Protein 3VPP (pdb70)

B-factor: mean 24.75, std 15.3, range [5.14, 85.5]

Organism: Homo sapiens (NCBI:txid9606)

Solvent-accessible surface area: 13705 Å² total; per-residue (Å²): 124,61,21,45,149,109,26,66,86,36,98,111,19,0,4,52,31,3,148,106,139,9,52,20,116,59,0,22,76,36,0,90,171,92,61,8,40,0,0,16,0,87,48,156,67,19,20,72,50,3,16,24,17,12,171,156,73,173,40,64,86,34,6,0,0,0,0,26,47,79,79,191,67,37,107,24,51,6,67,87,39,10,28,13,42,84,68,10,91,10,53,217,141,47,0,0,26,0,77,45,84,53,13,46,41,17,85,16,106,48,174,20,40,6,0,3,24,53,191,21,184,132,56,22,51,133,115,34,67,83,36,113,132,18,0,3,70,26,2,155,106,140,8,52,21,110,58,0,19,70,34,0,96,157,98,62,8,41,0,0,15,0,89,47,156,58,18,22,70,50,4,15,23,19,12,179,171,68,170,42,65,83,33,7,0,0,0,0,20,55,45,77,176,61,40,108,33,32,6,68,86,40,10,32,11,43,84,68,12,90,12,52,220,183,73,48,0,0,26,0,75,56,90,53,13,47,37,19,66,16,106,50,174,21,40,7,0,2,24,53,191,24,189

CATH classification: 3.10.100.10

InterPro domains:
  IPR001304 C-type lectin-like [PF00059] (134-234)
  IPR001304 C-type lectin-like [PS50041] (120-233)
  IPR001304 C-type lectin-like [SM00034] (113-233)
  IPR016186 C-type lectin-like/link domain superfamily [G3DSA:3.10.100.10] (110-241)
  IPR016187 C-type lectin fold [SSF56436] (91-236)
  IPR018378 C-type lectin, conserved site [PS00615] (211-232)
  IPR033992 Natural killer cell receptor-like, C-type lectin-like domain [cd03593] (113-234)
  IPR043315 C-type lectin domain family 9 member A [PTHR47727] (1-241)

Sequence (243 aa):
SPCPNNWIQNRESCYYVSEIWSIWHTSQENCLKEGSTLLQIESKEEMDFITGSLRKIKGSYDYWVGLSQDGHSGRWLWQQDGSSPSPGLLPAEQVCGYVVKSNSLLSSNCDTWKYFICEKYALSPCPNNWIQNRESCYYVSEIWSIWHTSQENCLKEGSTLLQIESKEEMDFITGSLRKIKGSYDYWVGLSQDGHSGRWLWQQDGSSPSPGLLPAENQVCGYVVKSNSLLSSNCDTWKYFICEKYAL

Radius of gyration: 20.01 Å; Cα contacts (8 Å, |Δi|>4): 518; chains: 2; bounding box: 49×47×51 Å

Secondary structure (DSSP, 8-state):
--S-TT-EEETTEEEEE-SS-B-HHHHHHHHHHTT-EE----SHHHHHHHHHHHTTSSS--EEEEEEEE-TTT--EEETTSPPPPTTSPPP--EEEEEETTEEEEEESSS-BEEEEEEE--/--S-TT-EEETTEEEEE-SS-B-HHHHHHHHHHTT-EE----SHHHHHHHHHHHTTSSS--EEEEEEEE-TTT--EEETTSPPPPTTSPPP---EEEEEETTEEEEEESSS-BEEEEEEE--

GO terms:
  GO:0001819 positive regulation of cytokine production (P, IDA)
  GO:0009986 cell surface (C, IDA)
  GO:0006898 receptor-mediated endocytosis (P, IDA)

Foldseek 3Di:
DLEDPQWPDDPFKIKHWDPWKDFQVVLQVVLVVVVWGFADQADPVSLVVVLVVCVVPPDQFKAFGQWAADPPPSAIAGPVRHHHDPVQDADDVKGWIGTRSGIHIDDRHDIGITMIMDTGD/DLEDPQWDDDVFKTKHWDPWKDFQVVLQVVLVVVVWGFADQADPVRLVVVLVVCVPPPDQFKAFGQWWADPVVRAIAGPVGHHHDPVQDADDPTKGWIDTRSGIHIDDRHDIGITMIMDTGD

Structure (mmCIF, N/CA/C/O backbone):
data_3VPP
#
_entry.id   3VPP
#
_cell.length_a   42.170
_cell.length_b   53.824
_cell.length_c   57.446
_cell.angle_alpha   90.00
_cell.angle_beta   109.35
_cell.angle_gamma   90.00
#
_symmetry.space_group_name_H-M   'P 1 21 1'
#
loop_
_entity.id
_entity.type
_entity.pdbx_description
1 polymer 'C-type lectin domain family 9 member A'
2 non-polymer 'CALCIUM ION'
3 water water
#
loop_
_atom_site.group_PDB
_atom_site.id
_atom_site.type_symbol
_atom_site.label_atom_id
_atom_site.label_alt_id
_atom_site.label_comp_id
_atom_site.label_asym_id
_atom_site.label_entity_id
_atom_site.label_seq_id
_atom_site.pdbx_PDB_ins_code
_atom_site.Cartn_x
_atom_site.Cartn_y
_atom_site.Cartn_z
_atom_site.occupancy
_atom_site.B_iso_or_equiv
_atom_site.auth_seq_id
_atom_site.auth_comp_id
_atom_site.auth_asym_id
_atom_site.auth_atom_id
_atom_site.pdbx_PDB_model_num
ATOM 1 N N . SER A 1 2 ? -19.211 -0.421 11.445 1.00 63.06 111 SER A N 1
ATOM 2 C CA . SER A 1 2 ? -18.947 -1.858 11.452 1.00 63.20 111 SER A CA 1
ATOM 3 C C . SER A 1 2 ? -18.260 -2.382 10.182 1.00 56.21 111 SER A C 1
ATOM 4 O O . SER A 1 2 ? -17.413 -3.270 10.273 1.00 57.58 111 SER A O 1
ATOM 7 N N . PRO A 1 3 ? -18.631 -1.864 8.994 1.00 51.53 112 PRO A N 1
ATOM 8 C CA . PRO A 1 3 ? -17.770 -2.230 7.864 1.00 45.54 112 PRO A CA 1
ATOM 9 C C . PRO A 1 3 ? -16.427 -1.516 7.969 1.00 37.03 112 PRO A C 1
ATOM 10 O O . PRO A 1 3 ? -15.403 -2.060 7.550 1.00 36.62 112 PRO A O 1
ATOM 14 N N . CYS A 1 4 ? -16.443 -0.308 8.526 1.00 35.61 113 CYS A N 1
ATOM 15 C CA . CYS A 1 4 ? -15.232 0.499 8.669 1.00 37.38 113 CYS A CA 1
ATOM 16 C C . CYS A 1 4 ? -14.944 0.805 10.134 1.00 41.69 113 CYS A C 1
ATOM 17 O O . CYS A 1 4 ? -15.855 0.802 10.964 1.00 42.53 113 CYS A O 1
ATOM 20 N N . PRO A 1 5 ? -13.668 1.069 10.461 1.00 39.10 114 PRO A N 1
ATOM 21 C CA . PRO A 1 5 ? -13.323 1.498 11.820 1.00 38.21 114 PRO A CA 1
ATOM 22 C C . PRO A 1 5 ? -13.977 2.829 12.179 1.00 41.30 114 PRO A C 1
ATOM 23 O O . PRO A 1 5 ? -14.455 3.550 11.298 1.00 37.13 114 PRO A O 1
ATOM 27 N N . ASN A 1 6 ? -13.991 3.147 13.469 1.00 40.95 115 ASN A N 1
ATOM 28 C CA . ASN A 1 6 ? -14.382 4.468 13.939 1.00 39.09 115 ASN A CA 1
ATOM 29 C C . ASN A 1 6 ? -13.437 5.513 13.352 1.00 36.36 115 ASN A C 1
ATOM 30 O O . ASN A 1 6 ? -12.235 5.249 13.241 1.00 36.27 115 ASN A O 1
ATOM 35 N N . ASN A 1 7 ? -13.977 6.674 12.966 1.00 35.51 116 ASN A N 1
ATOM 36 C CA . ASN A 1 7 ? -13.192 7.795 12.418 1.00 32.28 116 ASN A CA 1
ATOM 37 C C . ASN A 1 7 ? -12.822 7.602 10.936 1.00 29.70 116 ASN A C 1
ATOM 38 O O . ASN A 1 7 ? -12.163 8.453 10.329 1.00 30.48 116 ASN A O 1
ATOM 43 N N . TRP A 1 8 ? -13.262 6.491 10.347 1.00 26.72 117 TRP A N 1
ATOM 44 C CA . TRP A 1 8 ? -12.968 6.218 8.939 1.00 23.08 117 TRP A CA 1
ATOM 45 C C . TRP A 1 8 ? -14.225 6.430 8.104 1.00 23.69 117 TRP A C 1
ATOM 46 O O . TRP A 1 8 ? -15.338 6.372 8.625 1.00 27.94 117 TRP A O 1
ATOM 57 N N . ILE A 1 9 ? -14.049 6.679 6.813 1.00 18.31 118 ILE A N 1
ATOM 58 C CA . ILE A 1 9 ? -15.191 6.873 5.921 1.00 22.28 118 ILE A CA 1
ATOM 59 C C . ILE A 1 9 ? -15.272 5.739 4.892 1.00 23.96 118 ILE A C 1
ATOM 60 O O . ILE A 1 9 ? -14.244 5.304 4.351 1.00 19.89 118 ILE A O 1
ATOM 65 N N . GLN A 1 10 ? -16.484 5.258 4.621 1.00 23.57 119 GLN A N 1
ATOM 66 C CA . GLN A 1 10 ? -16.653 4.176 3.652 1.00 19.63 119 GLN A CA 1
ATOM 67 C C . GLN A 1 10 ? -17.060 4.653 2.258 1.00 27.75 119 GLN A C 1
ATOM 68 O O . GLN A 1 10 ? -17.839 5.603 2.098 1.00 23.60 119 GLN A O 1
ATOM 74 N N . ASN A 1 11 ? -16.520 3.981 1.250 1.00 27.38 120 ASN A N 1
ATOM 75 C CA . ASN A 1 11 ? -17.080 4.039 -0.087 1.00 27.43 120 ASN A CA 1
ATOM 76 C C . ASN A 1 11 ? -16.999 2.648 -0.697 1.00 26.22 120 ASN A C 1
ATOM 77 O O . ASN A 1 11 ? -15.907 2.169 -1.019 1.00 26.38 120 ASN A O 1
ATOM 82 N N . ARG A 1 12 ? -18.158 2.001 -0.826 1.00 30.14 121 ARG A N 1
ATOM 83 C CA . ARG A 1 12 ? -18.251 0.639 -1.353 1.00 31.98 121 ARG A CA 1
ATOM 84 C C . ARG A 1 12 ? -17.362 -0.346 -0.582 1.00 33.66 121 ARG A C 1
ATOM 85 O O . ARG A 1 12 ? -17.555 -0.545 0.624 1.00 39.65 121 ARG A O 1
ATOM 93 N N . GLU A 1 13 ? -16.384 -0.942 -1.262 1.00 28.03 122 GLU A N 1
ATOM 94 C CA . GLU A 1 13 ? -15.561 -1.982 -0.637 1.00 30.96 122 GLU A CA 1
ATOM 95 C C . GLU A 1 13 ? -14.422 -1.413 0.209 1.00 27.53 122 GLU A C 1
ATOM 96 O O . GLU A 1 13 ? -13.715 -2.170 0.882 1.00 30.92 122 GLU A O 1
ATOM 102 N N . SER A 1 14 ? -14.247 -0.092 0.183 1.00 22.54 123 SER A N 1
ATOM 103 C CA . SER A 1 14 ? -13.094 0.530 0.822 1.00 19.45 123 SER A CA 1
ATOM 104 C C . SER A 1 14 ? -13.458 1.390 2.035 1.00 21.77 123 SER A C 1
ATOM 105 O O . SER A 1 14 ? -14.563 1.946 2.103 1.00 23.28 123 SER A O 1
ATOM 108 N N . CYS A 1 15 ? -12.518 1.487 2.982 1.00 20.40 124 CYS A N 1
ATOM 109 C CA . CYS A 1 15 ? -12.603 2.429 4.103 1.00 18.03 124 CYS A CA 1
ATOM 110 C C . CYS A 1 15 ? -11.398 3.353 4.041 1.00 19.08 124 CYS A C 1
ATOM 111 O O . CYS A 1 15 ? -10.280 2.892 3.767 1.00 20.05 124 CYS A O 1
ATOM 114 N N . TYR A 1 16 ? -11.605 4.635 4.332 1.00 15.74 125 TYR A N 1
ATOM 115 C CA . TYR A 1 16 ? -10.523 5.614 4.238 1.00 15.33 125 TYR A CA 1
ATOM 116 C C . TYR A 1 16 ? -10.314 6.399 5.526 1.00 13.98 125 TYR A C 1
ATOM 117 O O . TYR A 1 16 ? -11.268 6.692 6.259 1.00 15.57 125 TYR A O 1
ATOM 126 N N . TYR A 1 17 ? -9.067 6.762 5.792 1.00 12.21 126 TYR A N 1
ATOM 127 C CA . TYR A 1 17 ? -8.775 7.623 6.927 1.00 11.71 126 TYR A CA 1
ATOM 128 C C . TYR A 1 17 ? -7.989 8.811 6.439 1.00 14.59 126 TYR A C 1
ATOM 129 O O . TYR A 1 17 ? -6.947 8.649 5.786 1.00 13.80 126 TYR A O 1
ATOM 138 N N . VAL A 1 18 ? -8.477 10.007 6.756 1.00 17.65 127 VAL A N 1
ATOM 139 C CA . VAL A 1 18 ? -7.784 11.224 6.359 1.00 13.20 127 VAL A CA 1
ATOM 140 C C . VAL A 1 18 ? -7.049 11.807 7.558 1.00 11.98 127 VAL A C 1
ATOM 141 O O . VAL A 1 18 ? -7.675 12.179 8.558 1.00 15.37 127 VAL A O 1
ATOM 145 N N . SER A 1 19 ? -5.719 11.888 7.480 1.00 9.15 128 SER A N 1
ATOM 146 C CA . SER A 1 19 ? -4.933 12.296 8.641 1.00 9.04 128 SER A CA 1
ATOM 147 C C . SER A 1 19 ? -5.069 13.772 8.930 1.00 18.32 128 SER A C 1
ATOM 148 O O . SER A 1 19 ? -5.446 14.573 8.057 1.00 15.17 128 SER A O 1
ATOM 151 N N . GLU A 1 20 ? -4.761 14.113 10.175 1.00 14.98 129 GLU A N 1
ATOM 152 C CA . GLU A 1 20 ? -4.692 15.486 10.627 1.00 14.16 129 GLU A CA 1
ATOM 153 C C . GLU A 1 20 ? -3.287 15.768 11.127 1.00 11.94 129 GLU A C 1
ATOM 154 O O . GLU A 1 20 ? -3.049 16.808 11.746 1.00 16.09 129 GLU A O 1
ATOM 160 N N . ILE A 1 21 ? -2.360 14.851 10.863 1.00 12.99 130 ILE A N 1
ATOM 161 C CA . ILE A 1 21 ? -0.946 15.072 11.164 1.00 12.67 130 ILE A CA 1
ATOM 162 C C . ILE A 1 21 ? -0.134 14.958 9.884 1.00 12.19 130 ILE A C 1
ATOM 163 O O . ILE A 1 21 ? -0.583 14.352 8.890 1.00 16.21 130 ILE A O 1
ATOM 168 N N . TRP A 1 22 ? 1.071 15.520 9.910 1.00 11.90 131 TRP A N 1
ATOM 169 C CA . TRP A 1 22 ? 1.988 15.412 8.784 1.00 9.92 131 TRP A CA 1
ATOM 170 C C . TRP A 1 22 ? 2.988 14.326 9.066 1.00 13.98 131 TRP A C 1
ATOM 171 O O . TRP A 1 22 ? 3.335 14.063 10.228 1.00 15.56 131 TRP A O 1
ATOM 182 N N . SER A 1 23 ? 3.484 13.724 7.993 1.00 11.32 132 SER A N 1
ATOM 183 C CA . SER A 1 23 ? 4.640 12.841 8.062 1.00 10.15 132 SER A CA 1
ATOM 184 C C . SER A 1 23 ? 5.253 12.756 6.670 1.00 14.04 132 SER A C 1
ATOM 185 O O . SER A 1 23 ? 4.652 13.217 5.687 1.00 10.80 132 SER A O 1
ATOM 188 N N . ILE A 1 24 ? 6.463 12.220 6.579 1.00 9.98 133 ILE A N 1
ATOM 189 C CA . ILE A 1 24 ? 7.041 11.956 5.268 1.00 7.91 133 ILE A CA 1
ATOM 190 C C . ILE A 1 24 ? 6.334 10.747 4.666 1.00 9.64 133 ILE A C 1
ATOM 191 O O . ILE A 1 24 ? 5.525 10.084 5.351 1.00 13.25 133 ILE A O 1
ATOM 196 N N . TRP A 1 25 ? 6.634 10.439 3.410 1.00 10.53 134 TRP A N 1
ATOM 197 C CA . TRP A 1 25 ? 5.840 9.445 2.681 1.00 10.21 134 TRP A CA 1
ATOM 198 C C . TRP A 1 25 ? 5.997 8.069 3.318 1.00 12.02 134 TRP A C 1
ATOM 199 O O . TRP A 1 25 ? 5.001 7.396 3.611 1.00 14.53 134 TRP A O 1
ATOM 210 N N . HIS A 1 26 ? 7.241 7.657 3.536 1.00 14.01 135 HIS A N 1
ATOM 211 C CA . HIS A 1 26 ? 7.517 6.346 4.108 1.00 17.86 135 HIS A CA 1
ATOM 212 C C . HIS A 1 26 ? 6.900 6.181 5.495 1.00 12.88 135 HIS A C 1
ATOM 213 O O . HIS A 1 26 ? 6.366 5.123 5.812 1.00 16.94 135 HIS A O 1
ATOM 220 N N . THR A 1 27 ? 6.962 7.225 6.319 1.00 11.43 136 THR A N 1
ATOM 221 C CA . THR A 1 27 ? 6.457 7.128 7.686 1.00 14.17 136 THR A CA 1
ATOM 222 C C . THR A 1 27 ? 4.927 7.129 7.650 1.00 14.10 136 THR A C 1
ATOM 223 O O . THR A 1 27 ? 4.273 6.480 8.476 1.00 11.89 136 THR A O 1
ATOM 227 N N . SER A 1 28 ? 4.360 7.853 6.681 1.00 11.94 137 SER A N 1
ATOM 228 C CA . SER A 1 28 ? 2.918 7.838 6.470 1.00 11.90 137 SER A CA 1
ATOM 229 C C . SER A 1 28 ? 2.459 6.420 6.139 1.00 14.85 137 SER A C 1
ATOM 230 O O . SER A 1 28 ? 1.448 5.943 6.669 1.00 11.76 137 SER A O 1
ATOM 233 N N . GLN A 1 29 ? 3.207 5.741 5.275 1.00 15.06 138 GLN A N 1
ATOM 234 C CA . GLN A 1 29 ? 2.883 4.359 4.963 1.00 15.74 138 GLN A CA 1
ATOM 235 C C . GLN A 1 29 ? 2.958 3.491 6.230 1.00 15.47 138 GLN A C 1
ATOM 236 O O . GLN A 1 29 ? 2.078 2.659 6.462 1.00 18.22 138 GLN A O 1
ATOM 242 N N . GLU A 1 30 ? 3.975 3.707 7.069 1.00 14.19 139 GLU A N 1
ATOM 243 C CA . GLU A 1 30 ? 4.080 2.931 8.310 1.00 15.33 139 GLU A CA 1
ATOM 244 C C . GLU A 1 30 ? 2.923 3.220 9.262 1.00 18.58 139 GLU A C 1
ATOM 245 O O . GLU A 1 30 ? 2.461 2.321 9.978 1.00 21.76 139 GLU A O 1
ATOM 251 N N . ASN A 1 31 ? 2.462 4.471 9.270 1.00 16.94 140 ASN A N 1
ATOM 252 C CA . ASN A 1 31 ? 1.276 4.833 10.031 1.00 14.77 140 ASN A CA 1
ATOM 253 C C . ASN A 1 31 ? 0.048 4.053 9.543 1.00 16.80 140 ASN A C 1
ATOM 254 O O . ASN A 1 31 ? -0.711 3.523 10.350 1.00 19.41 140 ASN A O 1
ATOM 259 N N . CYS A 1 32 ? -0.142 3.967 8.228 1.00 15.40 141 CYS A N 1
ATOM 260 C CA . CYS A 1 32 ? -1.247 3.174 7.692 1.00 16.02 141 CYS A CA 1
ATOM 261 C C . CYS A 1 32 ? -1.092 1.698 8.079 1.00 14.99 141 CYS A C 1
ATOM 262 O O . CYS A 1 32 ? -2.060 1.037 8.469 1.00 18.50 141 CYS A O 1
ATOM 265 N N . LEU A 1 33 ? 0.132 1.187 7.979 1.00 13.77 142 LEU A N 1
ATOM 266 C CA . LEU A 1 33 ? 0.391 -0.216 8.280 1.00 19.76 142 LEU A CA 1
ATOM 267 C C . LEU A 1 33 ? 0.043 -0.570 9.721 1.00 22.41 142 LEU A C 1
ATOM 268 O O . LEU A 1 33 ? -0.378 -1.700 10.002 1.00 25.56 142 LEU A O 1
ATOM 273 N N . LYS A 1 34 ? 0.218 0.384 10.635 1.00 18.80 143 LYS A N 1
ATOM 274 C CA . LYS A 1 34 ? -0.070 0.128 12.045 1.00 21.76 143 LYS A CA 1
ATOM 275 C C . LYS A 1 34 ? -1.562 -0.091 12.243 1.00 28.51 143 LYS A C 1
ATOM 276 O O . LYS A 1 34 ? -1.998 -0.714 13.213 1.00 28.33 143 LYS A O 1
ATOM 282 N N . GLU A 1 35 ? -2.341 0.433 11.307 1.00 25.16 144 GLU A N 1
ATOM 283 C CA . GLU A 1 35 ? -3.787 0.374 11.387 1.00 24.51 144 GLU A CA 1
ATOM 284 C C . GLU A 1 35 ? -4.316 -0.693 10.435 1.00 23.41 144 GLU A C 1
ATOM 285 O O . GLU A 1 35 ? -5.502 -0.696 10.096 1.00 28.84 144 GLU A O 1
ATOM 291 N N . GLY A 1 36 ? -3.441 -1.599 10.006 1.00 20.64 145 GLY A N 1
ATOM 292 C CA . GLY A 1 36 ? -3.839 -2.636 9.064 1.00 21.47 145 GLY A CA 1
ATOM 293 C C . GLY A 1 36 ? -4.312 -2.093 7.725 1.00 16.74 145 GLY A C 1
ATOM 294 O O . GLY A 1 36 ? -5.189 -2.672 7.076 1.00 23.09 145 GLY A O 1
ATOM 295 N N . SER A 1 37 ? -3.732 -0.972 7.310 1.00 17.06 146 SER A N 1
ATOM 296 C CA . SER A 1 37 ? -4.123 -0.338 6.070 1.00 16.94 146 SER A CA 1
ATOM 297 C C . SER A 1 37 ? -2.876 0.037 5.279 1.00 15.55 146 SER A C 1
ATOM 298 O O . SER A 1 37 ? -1.754 -0.300 5.675 1.00 16.77 146 SER A O 1
ATOM 301 N N . THR A 1 38 ? -3.076 0.727 4.164 1.00 14.04 147 THR A N 1
ATOM 302 C CA . THR A 1 38 ? -1.962 1.144 3.326 1.00 13.20 147 THR A CA 1
ATOM 303 C C . THR A 1 38 ? -2.291 2.523 2.777 1.00 14.24 147 THR A C 1
ATOM 304 O O . THR A 1 38 ? -3.441 2.972 2.867 1.00 11.93 147 THR A O 1
ATOM 308 N N . LEU A 1 39 ? -1.303 3.226 2.234 1.00 11.04 148 LEU A N 1
ATOM 309 C CA . LEU A 1 39 ? -1.622 4.539 1.681 1.00 11.26 148 LEU A CA 1
ATOM 310 C C . LEU A 1 39 ? -2.677 4.394 0.570 1.00 11.08 148 LEU A C 1
ATOM 311 O O . LEU A 1 39 ? -2.697 3.388 -0.159 1.00 10.72 148 LEU A O 1
ATOM 316 N N . LEU A 1 40 ? -3.576 5.372 0.480 1.00 9.09 149 LEU A N 1
ATOM 317 C CA . LEU A 1 40 ? -4.622 5.403 -0.551 1.00 10.08 149 LEU A CA 1
ATOM 318 C C . LEU A 1 40 ? -4.091 5.047 -1.935 1.00 9.69 149 LEU A C 1
A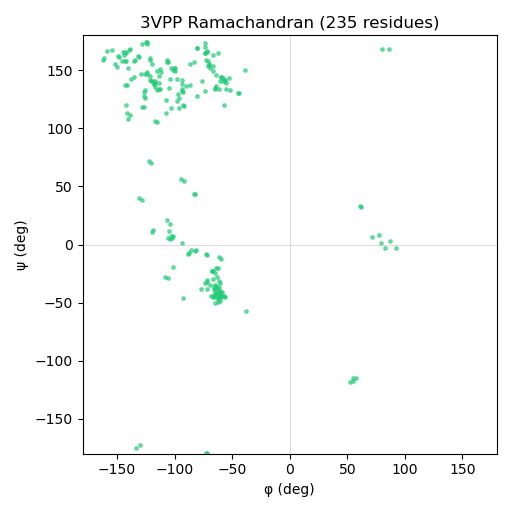TOM 319 O O . LEU A 1 40 ? -3.070 5.600 -2.379 1.00 11.62 149 LEU A O 1
ATOM 324 N N . GLN A 1 41 ? -4.769 4.124 -2.616 1.00 8.99 150 GLN A N 1
ATOM 325 C CA . GLN A 1 41 ? -4.481 3.877 -4.017 1.00 12.58 150 GLN A CA 1
ATOM 326 C C . GLN A 1 41 ? -5.740 4.223 -4.773 1.00 16.94 150 GLN A C 1
ATOM 327 O O . GLN A 1 41 ? -6.828 3.979 -4.303 1.00 12.59 150 GLN A O 1
ATOM 333 N N . ILE A 1 42 ? -5.622 4.869 -5.913 1.00 10.82 151 ILE A N 1
ATOM 334 C CA . ILE A 1 42 ? -6.820 5.302 -6.605 1.00 9.58 151 ILE A CA 1
ATOM 335 C C . ILE A 1 42 ? -6.829 4.563 -7.932 1.00 13.47 151 ILE A C 1
ATOM 336 O O . ILE A 1 42 ? -6.038 4.870 -8.830 1.00 15.27 151 ILE A O 1
ATOM 341 N N . GLU A 1 43 ? -7.698 3.567 -8.049 1.00 14.22 152 GLU A N 1
ATOM 342 C CA . GLU A 1 43 ? -7.665 2.691 -9.221 1.00 16.10 152 GLU A CA 1
ATOM 343 C C . GLU A 1 43 ? -8.756 2.988 -10.240 1.00 19.17 152 GLU A C 1
ATOM 344 O O . GLU A 1 43 ? -8.919 2.233 -11.200 1.00 22.02 152 GLU A O 1
ATOM 350 N N . SER A 1 44 ? -9.508 4.070 -10.042 1.00 14.80 153 SER A N 1
ATOM 351 C CA . SER A 1 44 ? -10.616 4.366 -10.944 1.00 13.45 153 SER A CA 1
ATOM 352 C C . SER A 1 44 ? -11.048 5.810 -10.834 1.00 16.23 153 SER A C 1
ATOM 353 O O . SER A 1 44 ? -10.750 6.481 -9.838 1.00 13.19 153 SER A O 1
ATOM 356 N N . LYS A 1 45 ? -11.752 6.283 -11.860 1.00 12.74 154 LYS A N 1
ATOM 357 C CA . LYS A 1 45 ? -12.275 7.640 -11.840 1.00 13.57 154 LYS A CA 1
ATOM 358 C C . LYS A 1 45 ? -13.324 7.764 -10.746 1.00 16.76 154 LYS A C 1
ATOM 359 O O . LYS A 1 45 ? -13.416 8.806 -10.074 1.00 15.24 154 LYS A O 1
ATOM 365 N N . GLU A 1 46 ? -14.101 6.699 -10.556 1.00 13.23 155 GLU A N 1
ATOM 366 C CA . GLU A 1 46 ? -15.118 6.682 -9.507 1.00 14.17 155 GLU A CA 1
ATOM 367 C C . GLU A 1 46 ? -14.492 6.968 -8.141 1.00 16.26 155 GLU A C 1
ATOM 368 O O . GLU A 1 46 ? -14.992 7.791 -7.362 1.00 16.43 155 GLU A O 1
ATOM 374 N N . GLU A 1 47 ? -13.371 6.316 -7.862 1.00 12.36 156 GLU A N 1
ATOM 375 C CA . GLU A 1 47 ? -12.732 6.492 -6.565 1.00 11.62 156 GLU A CA 1
ATOM 376 C C . GLU A 1 47 ? -12.087 7.874 -6.448 1.00 16.17 156 GLU A C 1
ATOM 377 O O . GLU A 1 47 ? -12.132 8.505 -5.379 1.00 12.58 156 GLU A O 1
ATOM 383 N N . MET A 1 48 ? -11.491 8.343 -7.542 1.00 13.73 157 MET A N 1
ATOM 384 C CA . MET A 1 48 ? -10.896 9.673 -7.547 1.00 13.54 157 MET A CA 1
ATOM 385 C C . MET A 1 48 ? -11.964 10.711 -7.238 1.00 15.72 157 MET A C 1
ATOM 386 O O . MET A 1 48 ? -11.749 11.606 -6.411 1.00 14.56 157 MET A O 1
ATOM 391 N N . ASP A 1 49 ? -13.119 10.570 -7.880 1.00 13.00 158 ASP A N 1
ATOM 392 C CA . ASP A 1 49 ? -14.236 11.475 -7.652 1.00 14.45 158 ASP A CA 1
ATOM 393 C C . ASP A 1 49 ? -14.699 11.412 -6.198 1.00 15.98 158 ASP A C 1
ATOM 394 O O . ASP A 1 49 ? -15.080 12.435 -5.619 1.00 18.06 158 ASP A O 1
ATOM 399 N N . PHE A 1 50 ? -14.662 10.227 -5.595 1.00 13.17 159 PHE A N 1
ATOM 400 C CA . PHE A 1 50 ? -15.045 10.131 -4.187 1.00 16.63 159 PHE A CA 1
ATOM 401 C C . PHE A 1 50 ? -14.045 10.826 -3.282 1.00 18.71 159 PHE A C 1
ATOM 402 O O . PHE A 1 50 ? -14.418 11.537 -2.343 1.00 20.23 159 PHE A O 1
ATOM 410 N N . ILE A 1 51 ? -12.767 10.597 -3.551 1.00 16.63 160 ILE A N 1
ATOM 411 C CA . ILE A 1 51 ? -11.716 11.184 -2.736 1.00 20.80 160 ILE A CA 1
ATOM 412 C C . ILE A 1 51 ? -11.728 12.710 -2.856 1.00 22.93 160 ILE A C 1
ATOM 413 O O . ILE A 1 51 ? -11.657 13.422 -1.846 1.00 23.36 160 ILE A O 1
ATOM 418 N N . THR A 1 52 ? -11.845 13.223 -4.078 1.00 17.69 161 THR A N 1
ATOM 419 C CA . THR A 1 52 ? -11.852 14.678 -4.243 1.00 24.73 161 THR A CA 1
ATOM 420 C C . THR A 1 52 ? -13.083 15.288 -3.571 1.00 27.33 161 THR A C 1
ATOM 421 O O . THR A 1 52 ? -13.001 16.342 -2.927 1.00 33.51 161 THR A O 1
ATOM 425 N N . GLY A 1 53 ? -14.214 14.602 -3.695 1.00 26.10 162 GLY A N 1
ATOM 426 C CA . GLY A 1 53 ? -15.437 15.022 -3.035 1.00 28.68 162 GLY A CA 1
ATOM 427 C C . GLY A 1 53 ? -15.299 15.028 -1.520 1.00 30.69 162 GLY A C 1
ATOM 428 O O . GLY A 1 53 ? -15.704 15.988 -0.868 1.00 36.09 162 GLY A O 1
ATOM 429 N N . SER A 1 54 ? -14.723 13.964 -0.960 1.00 17.97 163 SER A N 1
ATOM 430 C CA . SER A 1 54 ? -14.539 13.857 0.489 1.00 23.30 163 SER A CA 1
ATOM 431 C C . SER A 1 54 ? -13.668 14.972 1.065 1.00 30.85 163 SER A C 1
ATOM 432 O O . SER A 1 54 ? -14.038 15.600 2.053 1.00 35.97 163 SER A O 1
ATOM 435 N N . LEU A 1 55 ? -12.517 15.220 0.449 1.00 37.98 164 LEU A N 1
ATOM 436 C CA . LEU A 1 55 ? -11.602 16.247 0.943 1.00 34.83 164 LEU A CA 1
ATOM 437 C C . LEU A 1 55 ? -12.224 17.633 0.894 1.00 37.58 164 LEU A C 1
ATOM 438 O O . LEU A 1 55 ? -11.860 18.508 1.683 1.00 46.51 164 LEU A O 1
ATOM 443 N N . ARG A 1 56 ? -13.151 17.844 -0.037 1.00 31.22 165 ARG A N 1
ATOM 444 C CA . ARG A 1 56 ? -13.812 19.143 -0.142 1.00 36.59 165 ARG A CA 1
ATOM 445 C C . ARG A 1 56 ? -14.637 19.465 1.095 1.00 37.40 165 ARG A C 1
ATOM 446 O O . ARG A 1 56 ? -14.959 20.627 1.352 1.00 37.44 165 ARG A O 1
ATOM 454 N N . LYS A 1 57 ? -14.977 18.429 1.854 1.00 32.74 166 LYS A N 1
ATOM 455 C CA . LYS A 1 57 ? -15.805 18.575 3.049 1.00 40.81 166 LYS A CA 1
ATOM 456 C C . LYS A 1 57 ? -14.907 18.928 4.230 1.00 43.84 166 LYS A C 1
ATOM 457 O O . LYS A 1 57 ? -15.380 19.198 5.337 1.00 49.40 166 LYS A O 1
ATOM 463 N N . ILE A 1 58 ? -13.603 18.932 3.972 1.00 34.93 167 ILE A N 1
ATOM 464 C CA . ILE A 1 58 ? -12.595 19.135 5.003 1.00 40.36 167 ILE A CA 1
ATOM 465 C C . ILE A 1 58 ? -11.908 20.479 4.734 1.00 39.71 167 ILE A C 1
ATOM 466 O O . ILE A 1 58 ? -11.575 20.781 3.586 1.00 36.66 167 ILE A O 1
ATOM 471 N N . LYS A 1 59 ? -11.728 21.300 5.771 1.00 29.74 168 LYS A N 1
ATOM 472 C CA . LYS A 1 59 ? -11.163 22.640 5.577 1.00 31.50 168 LYS A CA 1
ATOM 473 C C . LYS A 1 59 ? -9.809 22.611 4.888 1.00 26.77 168 LYS A C 1
ATOM 474 O O . LYS A 1 59 ? -8.991 21.723 5.136 1.00 23.51 168 LYS A O 1
ATOM 480 N N . GLY A 1 60 ? -9.590 23.578 4.006 1.00 27.32 169 GLY A N 1
ATOM 481 C CA . GLY A 1 60 ? -8.310 23.722 3.355 1.00 23.28 169 GLY A CA 1
ATOM 482 C C . GLY A 1 60 ? -8.230 22.862 2.121 1.00 35.23 169 GLY A C 1
ATOM 483 O O . GLY A 1 60 ? -9.073 21.994 1.869 1.00 34.81 169 GLY A O 1
ATOM 484 N N . SER A 1 61 ? -7.203 23.118 1.334 1.00 35.16 170 SER A N 1
ATOM 485 C CA . SER A 1 61 ? -6.927 22.281 0.200 1.00 15.45 170 SER A CA 1
ATOM 486 C C . SER A 1 61 ? -5.542 21.767 0.468 1.00 14.57 170 SER A C 1
ATOM 487 O O . SER A 1 61 ? -4.569 22.170 -0.191 1.00 15.94 170 SER A O 1
ATOM 490 N N . TYR A 1 62 ? -5.444 20.888 1.468 1.00 11.22 171 TYR A N 1
ATOM 491 C CA . TYR A 1 62 ? -4.147 20.429 1.931 1.00 12.42 171 TYR A CA 1
ATOM 492 C C . TYR A 1 62 ? -3.586 19.337 1.027 1.00 12.87 171 TYR A C 1
ATOM 493 O O . TYR A 1 62 ? -4.304 18.792 0.170 1.00 12.46 171 TYR A O 1
ATOM 502 N N . ASP A 1 63 ? -2.306 19.016 1.239 1.00 10.43 172 ASP A N 1
ATOM 503 C CA . ASP A 1 63 ? -1.628 17.969 0.487 1.00 9.61 172 ASP A CA 1
ATOM 504 C C . ASP A 1 63 ? -1.728 16.649 1.230 1.00 12.06 172 ASP A C 1
ATOM 505 O O . ASP A 1 63 ? -1.442 16.584 2.413 1.00 9.08 172 ASP A O 1
ATOM 510 N N . TYR A 1 64 ? -2.119 15.592 0.531 1.00 8.46 173 TYR A N 1
ATOM 511 C CA . TYR A 1 64 ? -2.257 14.280 1.157 1.00 5.37 173 TYR A CA 1
ATOM 512 C C . TYR A 1 64 ? -1.469 13.254 0.395 1.00 9.32 173 TYR A C 1
ATOM 513 O O . TYR A 1 64 ? -1.760 12.998 -0.777 1.00 7.35 173 TYR A O 1
ATOM 522 N N . TRP A 1 65 ? -0.483 12.640 1.043 1.00 10.08 174 TRP A N 1
ATOM 523 C CA . TRP A 1 65 ? 0.239 11.537 0.402 1.00 8.38 174 TRP A CA 1
ATOM 524 C C . TRP A 1 65 ? -0.709 10.429 -0.038 1.00 12.12 174 TRP A C 1
ATOM 525 O O . TRP A 1 65 ? -1.669 10.090 0.668 1.00 11.96 174 TRP A O 1
ATOM 536 N N . VAL A 1 66 ? -0.439 9.863 -1.210 1.00 8.60 175 VAL A N 1
ATOM 537 C CA . VAL A 1 66 ? -1.106 8.627 -1.631 1.00 5.27 175 VAL A CA 1
ATOM 538 C C . VAL A 1 66 ? -0.061 7.587 -1.957 1.00 7.00 175 VAL A C 1
ATOM 539 O O . VAL A 1 66 ? 1.134 7.885 -1.954 1.00 9.35 175 VAL A O 1
ATOM 543 N N . GLY A 1 67 ? -0.494 6.361 -2.249 1.00 9.25 176 GLY A N 1
ATOM 544 C CA . GLY A 1 67 ? 0.452 5.259 -2.357 1.00 13.31 176 GLY A CA 1
ATOM 545 C C . GLY A 1 67 ? 1.144 5.135 -3.709 1.00 13.85 176 GLY A C 1
ATOM 546 O O . GLY A 1 67 ? 1.280 4.020 -4.226 1.00 12.90 176 GLY A O 1
ATOM 547 N N . LEU A 1 68 ? 1.586 6.258 -4.275 1.00 13.97 177 LEU A N 1
ATOM 548 C CA . LEU A 1 68 ? 2.217 6.284 -5.595 1.00 10.52 177 LEU A CA 1
ATOM 549 C C . LEU A 1 68 ? 3.660 6.684 -5.432 1.00 8.11 177 LEU A C 1
ATOM 550 O O . LEU A 1 68 ? 3.960 7.663 -4.734 1.00 11.73 177 LEU A O 1
ATOM 555 N N . SER A 1 69 ? 4.565 5.962 -6.083 1.00 10.69 178 SER A N 1
ATOM 556 C CA . SER A 1 69 ? 5.975 6.356 -6.064 1.00 12.12 178 SER A CA 1
ATOM 557 C C . SER A 1 69 ? 6.595 6.144 -7.429 1.00 16.88 178 SER A C 1
ATOM 558 O O . SER A 1 69 ? 6.166 5.268 -8.206 1.00 14.70 178 SER A O 1
ATOM 561 N N . GLN A 1 70 ? 7.607 6.954 -7.720 1.00 17.20 179 GLN A N 1
ATOM 562 C CA . GLN A 1 70 ? 8.215 6.981 -9.041 1.00 23.90 179 GLN A CA 1
ATOM 563 C C . GLN A 1 70 ? 9.578 6.329 -8.946 1.00 29.83 179 GLN A C 1
ATOM 564 O O . GLN A 1 70 ? 10.403 6.740 -8.125 1.00 27.01 179 GLN A O 1
ATOM 570 N N . ASP A 1 71 ? 9.811 5.314 -9.773 1.00 53.70 180 ASP A N 1
ATOM 571 C CA . ASP A 1 71 ? 11.110 4.648 -9.815 1.00 64.26 180 ASP A CA 1
ATOM 572 C C . ASP A 1 71 ? 12.206 5.600 -10.279 1.00 57.52 180 ASP A C 1
ATOM 573 O O . ASP A 1 71 ? 12.027 6.355 -11.236 1.00 59.89 180 ASP A O 1
ATOM 578 N N . GLY A 1 72 ? 13.346 5.554 -9.603 1.00 46.51 181 GLY A N 1
ATOM 579 C CA . GLY A 1 72 ? 14.450 6.431 -9.940 1.00 48.85 181 GLY A CA 1
ATOM 580 C C . GLY A 1 72 ? 15.151 6.090 -11.244 1.00 50.35 181 GLY A C 1
ATOM 581 O O . GLY A 1 72 ? 15.991 6.858 -11.711 1.00 51.78 181 GLY A O 1
ATOM 582 N N . HIS A 1 73 ? 14.816 4.949 -11.840 1.00 52.37 182 HIS A N 1
ATOM 583 C CA . HIS A 1 73 ? 15.474 4.530 -13.079 1.00 56.91 182 HIS A CA 1
ATOM 584 C C . HIS A 1 73 ? 14.580 4.639 -14.325 1.00 59.76 182 HIS A C 1
ATOM 585 O O . HIS A 1 73 ? 15.075 4.840 -15.437 1.00 62.88 182 HIS A O 1
ATOM 592 N N . SER A 1 74 ? 13.270 4.524 -14.135 1.00 54.71 183 SER A N 1
ATOM 593 C CA . SER A 1 74 ? 12.334 4.554 -15.254 1.00 56.04 183 SER A CA 1
ATOM 594 C C . SER A 1 74 ? 11.568 5.869 -15.336 1.00 57.02 183 SER A C 1
ATOM 595 O O . SER A 1 74 ? 11.153 6.293 -16.420 1.00 54.46 183 SER A O 1
ATOM 598 N N . GLY A 1 75 ? 11.373 6.502 -14.183 1.00 57.95 184 GLY A N 1
ATOM 599 C CA . GLY A 1 75 ? 10.494 7.652 -14.083 1.00 53.22 184 GLY A CA 1
ATOM 600 C C . GLY A 1 75 ? 9.049 7.187 -14.072 1.00 48.10 184 GLY A C 1
ATOM 601 O O . GLY A 1 75 ? 8.118 8.000 -14.138 1.00 42.92 184 GLY A O 1
ATOM 602 N N . ARG A 1 76 ? 8.861 5.871 -13.982 1.00 45.31 185 ARG A N 1
ATOM 603 C CA . ARG A 1 76 ? 7.524 5.289 -14.038 1.00 37.10 185 ARG A CA 1
ATOM 604 C C . ARG A 1 76 ? 6.846 5.156 -12.677 1.00 23.84 185 ARG A C 1
ATOM 605 O O . ARG A 1 76 ? 7.443 4.717 -11.686 1.00 26.99 185 ARG A O 1
ATOM 613 N N . TRP A 1 77 ? 5.575 5.522 -12.657 1.00 17.28 186 TRP A N 1
ATOM 614 C CA . TRP A 1 77 ? 4.793 5.524 -11.440 1.00 14.54 186 TRP A CA 1
ATOM 615 C C . TRP A 1 77 ? 4.159 4.168 -11.178 1.00 13.90 186 TRP A C 1
ATOM 616 O O . TRP A 1 77 ? 3.632 3.527 -12.102 1.00 14.59 186 TRP A O 1
ATOM 627 N N . LEU A 1 78 ? 4.209 3.733 -9.920 1.00 11.87 187 LEU A N 1
ATOM 628 C CA . LEU A 1 78 ? 3.549 2.512 -9.496 1.00 15.62 187 LEU A CA 1
ATOM 629 C C . LEU A 1 78 ? 2.817 2.725 -8.180 1.00 13.84 187 LEU A C 1
ATOM 630 O O . LEU A 1 78 ? 3.293 3.449 -7.303 1.00 11.94 187 LEU A O 1
ATOM 635 N N . TRP A 1 79 ? 1.666 2.085 -8.033 1.00 10.10 188 TRP A N 1
ATOM 636 C CA . TRP A 1 79 ? 1.031 1.978 -6.726 1.00 11.74 188 TRP A CA 1
ATOM 637 C C . TRP A 1 79 ? 1.845 1.002 -5.901 1.00 12.81 188 TRP A C 1
ATOM 638 O O . TRP A 1 79 ? 2.687 0.256 -6.442 1.00 13.54 188 TRP A O 1
ATOM 649 N N . GLN A 1 80 ? 1.610 0.990 -4.590 1.00 11.18 189 GLN A N 1
ATOM 650 C CA A GLN A 1 80 ? 2.406 0.159 -3.690 0.50 12.01 189 GLN A CA 1
ATOM 651 C CA B GLN A 1 80 ? 2.409 0.157 -3.702 0.50 10.26 189 GLN A CA 1
ATOM 652 C C . GLN A 1 80 ? 2.103 -1.334 -3.797 1.00 16.81 189 GLN A C 1
ATOM 653 O O . GLN A 1 80 ? 2.689 -2.138 -3.076 1.00 16.20 189 GLN A O 1
ATOM 664 N N . ASP A 1 81 ? 1.200 -1.705 -4.702 1.00 14.06 190 ASP A N 1
ATOM 665 C CA . ASP A 1 81 ? 0.941 -3.123 -4.951 1.00 16.19 190 ASP A CA 1
ATOM 666 C C . ASP A 1 81 ? 1.574 -3.532 -6.289 1.00 17.36 190 ASP A C 1
ATOM 667 O O . ASP A 1 81 ? 1.395 -4.656 -6.766 1.00 16.93 190 ASP A O 1
ATOM 672 N N . GLY A 1 82 ? 2.307 -2.602 -6.898 1.00 16.96 191 GLY A N 1
ATOM 673 C CA . GLY A 1 82 ? 2.995 -2.875 -8.149 1.00 14.16 191 GLY A CA 1
ATOM 674 C C . GLY A 1 82 ? 2.160 -2.652 -9.401 1.00 13.06 191 GLY A C 1
ATOM 675 O O . GLY A 1 82 ? 2.623 -2.915 -10.510 1.00 17.49 191 GLY A O 1
ATOM 676 N N . SER A 1 83 ? 0.929 -2.177 -9.248 1.00 16.05 192 SER A N 1
ATOM 677 C CA . SER A 1 83 ? 0.108 -1.892 -10.425 1.00 14.70 192 SER A CA 1
ATOM 678 C C . SER A 1 83 ? 0.378 -0.480 -10.934 1.00 14.04 192 SER A C 1
ATOM 679 O O . SER A 1 83 ? 0.796 0.384 -10.163 1.00 14.09 192 SER A O 1
ATOM 682 N N . SER A 1 84 ? 0.134 -0.245 -12.227 1.00 14.14 193 SER A N 1
ATOM 683 C CA . SER A 1 84 ? 0.383 1.066 -12.827 1.00 15.26 193 SER A CA 1
ATOM 684 C C . SER A 1 84 ? -0.881 1.906 -12.800 1.00 18.26 193 SER A C 1
ATOM 685 O O . SER A 1 84 ? -1.973 1.393 -13.044 1.00 18.11 193 SER A O 1
ATOM 688 N N . PRO A 1 85 ? -0.735 3.210 -12.540 1.00 11.58 194 PRO A N 1
ATOM 689 C CA . PRO A 1 85 ? -1.899 4.094 -12.648 1.00 11.77 194 PRO A CA 1
ATOM 690 C C . PRO A 1 85 ? -2.295 4.285 -14.104 1.00 12.41 194 PRO A C 1
ATOM 691 O O . PRO A 1 85 ? -1.464 4.184 -15.005 1.00 12.93 194 PRO A O 1
ATOM 695 N N . SER A 1 86 ? -3.566 4.581 -14.324 1.00 12.21 195 SER A N 1
ATOM 696 C CA . SER A 1 86 ? -4.033 4.916 -15.657 1.00 13.35 195 SER A CA 1
ATOM 697 C C . SER A 1 86 ? -3.561 6.321 -16.046 1.00 13.91 195 SER A C 1
ATOM 698 O O . SER A 1 86 ? -3.126 7.099 -15.188 1.00 12.41 195 SER A O 1
ATOM 701 N N . PRO A 1 87 ? -3.639 6.653 -17.346 1.00 11.26 196 PRO A N 1
ATOM 702 C CA . PRO A 1 87 ? -3.235 7.982 -17.812 1.00 11.05 196 PRO A CA 1
ATOM 703 C C . PRO A 1 87 ? -4.048 9.112 -17.168 1.00 11.60 196 PRO A C 1
ATOM 704 O O . PRO A 1 87 ? -3.686 10.274 -17.323 1.00 14.73 196 PRO A O 1
ATOM 708 N N . GLY A 1 88 ? -5.145 8.789 -16.488 1.00 9.67 197 GLY A N 1
ATOM 709 C CA . GLY A 1 88 ? -5.903 9.809 -15.779 1.00 10.10 197 GLY A CA 1
ATOM 710 C C . GLY A 1 88 ? -5.422 10.082 -14.363 1.00 12.28 197 GLY A C 1
ATOM 711 O O . GLY A 1 88 ? -5.894 11.018 -13.698 1.00 13.62 197 GLY A O 1
ATOM 712 N N . LEU A 1 89 ? -4.485 9.267 -13.893 1.00 9.36 198 LEU A N 1
ATOM 713 C CA . LEU A 1 89 ? -4.043 9.345 -12.510 1.00 13.51 198 LEU A CA 1
ATOM 714 C C . LEU A 1 89 ? -2.524 9.384 -12.437 1.00 13.61 198 LEU A C 1
ATOM 715 O O . LEU A 1 89 ? -1.915 8.757 -11.562 1.00 14.47 198 LEU A O 1
ATOM 720 N N . LEU A 1 90 ? -1.917 10.119 -13.361 1.00 12.59 199 LEU A N 1
ATOM 721 C CA . LEU A 1 90 ? -0.477 10.324 -13.333 1.00 13.97 199 LEU A CA 1
ATOM 722 C C . LEU A 1 90 ? -0.197 11.659 -12.666 1.00 16.36 199 LEU A C 1
ATOM 723 O O . LEU A 1 90 ? -0.782 12.685 -13.046 1.00 18.28 199 LEU A O 1
ATOM 728 N N . PRO A 1 91 ? 0.701 11.661 -11.675 1.00 13.67 200 PRO A N 1
ATOM 729 C CA . PRO A 1 91 ? 1.026 12.938 -11.037 1.00 15.67 200 PRO A CA 1
ATOM 730 C C . PRO A 1 91 ? 1.542 13.937 -12.056 1.00 17.85 200 PRO A C 1
ATOM 731 O O . PRO A 1 91 ? 2.293 13.564 -12.963 1.00 24.06 200 PRO A O 1
ATOM 735 N N . ALA A 1 92 ? 1.136 15.194 -11.910 1.00 15.06 201 ALA A N 1
ATOM 736 C CA . ALA A 1 92 ? 1.634 16.260 -12.766 1.00 20.96 201 ALA A CA 1
ATOM 737 C C . ALA A 1 92 ? 3.119 16.474 -12.503 1.00 31.76 201 ALA A C 1
ATOM 738 O O . ALA A 1 92 ? 3.612 16.201 -11.407 1.00 37.59 201 ALA A O 1
ATOM 740 N N . GLU A 1 93 ? 3.823 16.974 -13.511 1.00 51.84 202 GLU A N 1
ATOM 741 C CA . GLU A 1 93 ? 5.264 17.150 -13.419 1.00 67.10 202 GLU A CA 1
ATOM 742 C C . GLU A 1 93 ? 5.614 18.430 -12.668 1.00 72.10 202 GLU A C 1
ATOM 743 O O . GLU A 1 93 ? 6.695 18.987 -12.840 1.00 77.56 202 GLU A O 1
ATOM 749 N N . GLN A 1 100 ? 14.160 10.577 -4.195 1.00 44.02 209 GLN A N 1
ATOM 750 C CA . GLN A 1 100 ? 13.066 9.744 -4.684 1.00 41.47 209 GLN A CA 1
ATOM 751 C C . GLN A 1 100 ? 11.772 10.551 -4.698 1.00 38.89 209 GLN A C 1
ATOM 752 O O . GLN A 1 100 ? 11.587 11.459 -3.882 1.00 41.63 209 GLN A O 1
ATOM 758 N N . VAL A 1 101 ? 10.878 10.222 -5.625 1.00 28.76 210 VAL A N 1
ATOM 759 C CA . VAL A 1 101 ? 9.676 11.022 -5.820 1.00 23.83 210 VAL A CA 1
ATOM 760 C C . VAL A 1 101 ? 8.381 10.233 -5.556 1.00 13.33 210 VAL A C 1
ATOM 761 O O . VAL A 1 101 ? 8.259 9.056 -5.930 1.00 17.28 210 VAL A O 1
ATOM 765 N N . CYS A 1 102 ? 7.437 10.886 -4.877 1.00 12.16 211 CYS A N 1
ATOM 766 C CA . CYS A 1 102 ? 6.179 10.265 -4.477 1.00 12.70 211 CYS A CA 1
ATOM 767 C C . CYS A 1 102 ? 4.989 11.129 -4.838 1.00 10.73 21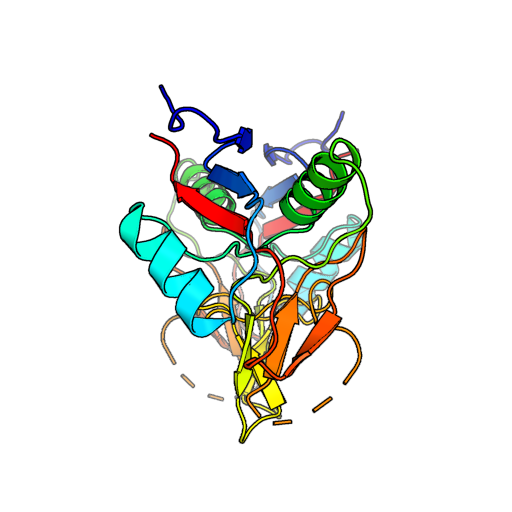1 CYS A C 1
ATOM 768 O O . CYS A 1 102 ? 5.124 12.333 -5.068 1.00 14.73 211 CYS A O 1
ATOM 771 N N . GLY A 1 103 ? 3.808 10.523 -4.880 1.00 14.60 212 GLY A N 1
ATOM 772 C CA . GLY A 1 103 ? 2.639 11.266 -5.310 1.00 11.41 212 GLY A CA 1
ATOM 773 C C . GLY A 1 103 ? 1.741 11.685 -4.155 1.00 10.95 212 GLY A C 1
ATOM 774 O O . GLY A 1 103 ? 1.655 11.010 -3.122 1.00 8.82 212 GLY A O 1
ATOM 775 N N . TYR A 1 104 ? 1.041 12.797 -4.362 1.00 9.31 213 TYR A N 1
ATOM 776 C CA . TYR A 1 104 ? 0.063 13.270 -3.400 1.00 7.74 213 TYR A CA 1
ATOM 777 C C . TYR A 1 104 ? -1.143 13.878 -4.097 1.00 9.70 213 TYR A C 1
ATOM 778 O O . TYR A 1 104 ? -1.067 14.256 -5.258 1.00 8.18 213 TYR A O 1
ATOM 787 N N . VAL A 1 105 ? -2.276 13.929 -3.390 1.00 8.57 214 VAL A N 1
ATOM 788 C CA A VAL A 1 105 ? -3.469 14.590 -3.912 0.50 12.01 214 VAL A CA 1
ATOM 789 C CA B VAL A 1 105 ? -3.466 14.589 -3.908 0.50 12.02 214 VAL A CA 1
ATOM 790 C C . VAL A 1 105 ? -3.616 15.955 -3.253 1.00 10.86 214 VAL A C 1
ATOM 791 O O . VAL A 1 105 ? -3.361 16.113 -2.064 1.00 9.34 214 VAL A O 1
ATOM 798 N N . LYS A 1 106 ? -4.010 16.950 -4.038 1.00 10.97 215 LYS A N 1
ATOM 799 C CA . LYS A 1 106 ? -4.307 18.289 -3.520 1.00 9.54 215 LYS A CA 1
ATOM 800 C C . LYS A 1 106 ? -5.515 18.809 -4.288 1.00 16.52 215 LYS A C 1
ATOM 801 O O . LYS A 1 106 ? -5.440 19.000 -5.509 1.00 16.05 215 LYS A O 1
ATOM 807 N N . SER A 1 107 ? -6.621 18.971 -3.579 1.00 13.28 216 SER A N 1
ATOM 808 C CA . SER A 1 107 ? -7.860 19.345 -4.212 1.00 13.79 216 SER A CA 1
ATOM 809 C C . SER A 1 107 ? -8.231 18.320 -5.282 1.00 16.58 216 SER A C 1
ATOM 810 O O . SER A 1 107 ? -8.505 17.182 -4.960 1.00 18.36 216 SER A O 1
ATOM 813 N N . ASN A 1 108 ? -8.248 18.722 -6.546 1.00 16.66 217 ASN A N 1
ATOM 814 C CA . ASN A 1 108 ? -8.710 17.809 -7.586 1.00 17.09 217 ASN A CA 1
ATOM 815 C C . ASN A 1 108 ? -7.571 17.170 -8.375 1.00 21.47 217 ASN A C 1
ATOM 816 O O . ASN A 1 108 ? -7.807 16.481 -9.373 1.00 20.83 217 ASN A O 1
ATOM 821 N N . SER A 1 109 ? -6.341 17.396 -7.921 1.00 18.48 218 SER A N 1
ATOM 822 C CA . SER A 1 109 ? -5.165 17.066 -8.720 1.00 16.17 218 SER A CA 1
ATOM 823 C C . SER A 1 109 ? -4.216 16.078 -8.041 1.00 19.53 218 SER A C 1
ATOM 824 O O . SER A 1 109 ? -4.046 16.113 -6.826 1.00 12.82 218 SER A O 1
ATOM 827 N N . LEU A 1 110 ? -3.594 15.208 -8.834 1.00 17.68 219 LEU A N 1
ATOM 828 C CA . LEU A 1 110 ? -2.484 14.390 -8.349 1.00 15.60 219 LEU A CA 1
ATOM 829 C C . LEU A 1 110 ? -1.177 15.077 -8.720 1.00 14.79 219 LEU A C 1
ATOM 830 O O . LEU A 1 110 ? -0.957 15.413 -9.893 1.00 15.47 219 LEU A O 1
ATOM 835 N N . LEU A 1 111 ? -0.325 15.297 -7.718 1.00 12.90 220 LEU A N 1
ATOM 836 C CA . LEU A 1 111 ? 0.942 15.997 -7.912 1.00 9.36 220 LEU A CA 1
ATOM 837 C C . LEU A 1 111 ? 2.115 15.173 -7.416 1.00 12.52 220 LEU A C 1
ATOM 838 O O . LEU A 1 111 ? 1.942 14.130 -6.776 1.00 13.34 220 LEU A O 1
ATOM 843 N N . SER A 1 112 ? 3.310 15.698 -7.667 1.00 12.79 221 SER A N 1
ATOM 844 C CA . SER A 1 112 ? 4.562 15.007 -7.424 1.00 15.57 221 SER A CA 1
ATOM 845 C C . SER A 1 112 ? 5.421 15.774 -6.412 1.00 14.40 221 SER A C 1
ATOM 846 O O . SER A 1 112 ? 5.491 17.009 -6.463 1.00 16.22 221 SER A O 1
ATOM 849 N N . SER A 1 113 ? 6.092 15.054 -5.509 1.00 11.98 222 SER A N 1
ATOM 850 C CA . SER A 1 113 ? 6.951 15.704 -4.506 1.00 13.56 222 SER A CA 1
ATOM 851 C C . SER A 1 113 ? 8.117 14.815 -4.090 1.00 19.21 222 SER A C 1
ATOM 852 O O . SER A 1 113 ? 8.023 13.583 -4.139 1.00 14.35 222 SER A O 1
ATOM 855 N N . ASN A 1 114 ? 9.216 15.434 -3.671 1.00 14.69 223 ASN A N 1
ATOM 856 C CA . ASN A 1 114 ? 10.243 14.704 -2.940 1.00 14.75 223 ASN A CA 1
ATOM 857 C C . ASN A 1 114 ? 9.560 13.974 -1.783 1.00 19.12 223 ASN A C 1
ATOM 858 O O . ASN A 1 114 ? 8.734 14.564 -1.070 1.00 14.15 223 ASN A O 1
ATOM 863 N N . CYS A 1 115 ? 9.881 12.693 -1.605 1.00 17.39 224 CYS A N 1
ATOM 864 C CA . CYS A 1 115 ? 9.220 11.865 -0.597 1.00 16.77 224 CYS A CA 1
ATOM 865 C C . CYS A 1 115 ? 9.527 12.283 0.837 1.00 17.28 224 CYS A C 1
ATOM 866 O O . CYS A 1 115 ? 8.761 11.964 1.769 1.00 16.10 224 CYS A O 1
ATOM 869 N N . ASP A 1 116 ? 10.653 12.981 1.010 1.00 11.93 225 ASP A N 1
ATOM 870 C CA . ASP A 1 116 ? 11.133 13.406 2.323 1.00 12.73 225 ASP A CA 1
ATOM 871 C C . ASP A 1 116 ? 10.647 14.827 2.595 1.00 19.66 225 ASP A C 1
ATOM 872 O O . ASP A 1 116 ? 11.432 15.746 2.860 1.00 22.60 225 ASP A O 1
ATOM 877 N N . THR A 1 117 ? 9.334 14.994 2.517 1.00 12.45 226 THR A N 1
ATOM 878 C CA . THR A 1 117 ? 8.679 16.238 2.899 1.00 13.18 226 THR A CA 1
ATOM 879 C C . THR A 1 117 ? 7.463 15.902 3.748 1.00 11.16 226 THR A C 1
ATOM 880 O O . THR A 1 117 ? 6.941 14.788 3.666 1.00 13.75 226 THR A O 1
ATOM 884 N N . TRP A 1 118 ? 6.993 16.867 4.538 1.00 11.44 227 TRP A N 1
ATOM 885 C CA . TRP A 1 118 ? 5.852 16.650 5.443 1.00 9.68 227 TRP A CA 1
ATOM 886 C C . TRP A 1 118 ? 4.525 17.022 4.793 1.00 14.92 227 TRP A C 1
ATOM 887 O O . TRP A 1 118 ? 4.317 18.171 4.387 1.00 12.41 227 TRP A O 1
ATOM 898 N N . LYS A 1 119 ? 3.631 16.041 4.670 1.00 10.49 228 LYS A N 1
ATOM 899 C CA . LYS A 1 119 ? 2.292 16.285 4.149 1.00 11.94 228 LYS A CA 1
ATOM 900 C C . LYS A 1 119 ? 1.331 15.475 4.975 1.00 10.67 228 LYS A C 1
ATOM 901 O O . LYS A 1 119 ? 1.756 14.601 5.726 1.00 10.65 228 LYS A O 1
ATOM 907 N N . TYR A 1 120 ? 0.036 15.729 4.845 1.00 8.20 229 TYR A N 1
ATOM 908 C CA . TYR A 1 120 ? -0.922 14.827 5.475 1.00 7.62 229 TYR A CA 1
ATOM 909 C C . TYR A 1 120 ? -0.926 13.537 4.651 1.00 7.63 229 TYR A C 1
ATOM 910 O O . TYR A 1 120 ? -0.202 13.424 3.658 1.00 9.31 229 TYR A O 1
ATOM 919 N N . PHE A 1 121 ? -1.747 12.570 5.048 1.00 9.68 230 PHE A N 1
ATOM 920 C CA . PHE A 1 121 ? -1.844 11.322 4.294 1.00 7.48 230 PHE A CA 1
ATOM 921 C C . PHE A 1 121 ? -3.244 10.714 4.368 1.00 7.54 230 PHE A C 1
ATOM 922 O O . PHE A 1 121 ? -4.057 11.087 5.215 1.00 10.88 230 PHE A O 1
ATOM 930 N N . ILE A 1 122 ? -3.549 9.815 3.438 1.00 8.79 231 ILE A N 1
ATOM 931 C CA . ILE A 1 122 ? -4.827 9.122 3.478 1.00 13.04 231 ILE A CA 1
ATOM 932 C C . ILE A 1 122 ? -4.529 7.634 3.420 1.00 8.19 231 ILE A C 1
ATOM 933 O O . ILE A 1 122 ? -3.741 7.203 2.564 1.00 11.03 231 ILE A O 1
ATOM 938 N N . CYS A 1 123 ? -5.135 6.871 4.331 1.00 10.97 232 CYS A N 1
ATOM 939 C CA . CYS A 1 123 ? -4.973 5.423 4.354 1.00 10.97 232 CYS A CA 1
ATOM 940 C C . CYS A 1 123 ? -6.237 4.785 3.831 1.00 11.03 232 CYS A C 1
ATOM 941 O O . CYS A 1 123 ? -7.322 5.379 3.895 1.00 14.85 232 CYS A O 1
ATOM 944 N N . GLU A 1 124 ? -6.097 3.552 3.349 1.00 11.10 233 GLU A N 1
ATOM 945 C CA . GLU A 1 124 ? -7.222 2.804 2.818 1.00 10.86 233 GLU A CA 1
ATOM 946 C C . GLU A 1 124 ? -7.104 1.341 3.214 1.00 13.12 233 GLU A C 1
ATOM 947 O O . GLU A 1 124 ? -6.015 0.752 3.136 1.00 14.80 233 GLU A O 1
ATOM 953 N N . LYS A 1 125 ? -8.219 0.742 3.619 1.00 16.37 234 LYS A N 1
ATOM 954 C CA . LYS A 1 125 ? -8.254 -0.705 3.776 1.00 17.66 234 LYS A CA 1
ATOM 955 C C . LYS A 1 125 ? -9.597 -1.250 3.332 1.00 21.75 234 LYS A C 1
ATOM 956 O O . LYS A 1 125 ? -10.562 -0.485 3.174 1.00 19.04 234 LYS A O 1
ATOM 962 N N . TYR A 1 126 ? -9.654 -2.567 3.136 1.00 21.69 235 TYR A N 1
ATOM 963 C CA . TYR A 1 126 ? -10.888 -3.225 2.738 1.00 24.10 235 TYR A CA 1
ATOM 964 C C . TYR A 1 126 ? -11.927 -3.108 3.848 1.00 25.89 235 TYR A C 1
ATOM 965 O O . TYR A 1 126 ? -11.630 -3.347 5.026 1.00 25.20 235 TYR A O 1
ATOM 974 N N . ALA A 1 127 ? -13.149 -2.742 3.478 1.00 28.86 236 ALA A N 1
ATOM 975 C CA . ALA A 1 127 ? -14.263 -2.864 4.410 1.00 28.30 236 ALA A CA 1
ATOM 976 C C . ALA A 1 127 ? -14.569 -4.349 4.614 1.00 30.94 236 ALA A C 1
ATOM 977 O O . ALA A 1 127 ? -14.316 -5.176 3.731 1.00 27.20 236 ALA A O 1
ATOM 979 N N . LEU A 1 128 ? -15.150 -4.666 5.757 1.00 31.17 237 LEU A N 1
ATOM 980 C CA . LEU A 1 128 ? -15.630 -6.008 5.999 1.00 40.15 237 LEU A CA 1
ATOM 981 C C . LEU A 1 128 ? -16.861 -6.263 5.144 1.00 43.69 237 LEU A C 1
ATOM 982 O O . LEU A 1 128 ? -16.959 -7.304 4.494 1.00 44.78 237 LEU A O 1
ATOM 987 N N . SER B 1 2 ? -33.301 0.315 -21.454 1.00 73.41 111 SER B N 1
ATOM 988 C CA . SER B 1 2 ? -33.175 1.766 -21.590 1.00 74.68 111 SER B CA 1
ATOM 989 C C . SER B 1 2 ? -31.745 2.292 -21.373 1.00 66.77 111 SER B C 1
ATOM 990 O O . SER B 1 2 ? -31.251 3.073 -22.192 1.00 69.28 111 SER B O 1
ATOM 993 N N . PRO B 1 3 ? -31.076 1.880 -20.274 1.00 54.42 112 PRO B N 1
ATOM 994 C CA . PRO B 1 3 ? -29.663 2.261 -20.186 1.00 49.53 112 PRO B CA 1
ATOM 995 C C . PRO B 1 3 ? -28.853 1.463 -21.193 1.00 38.71 112 PRO B C 1
ATOM 996 O O . PRO B 1 3 ? -27.842 1.959 -21.692 1.00 36.96 112 PRO B O 1
ATOM 1000 N N . CYS B 1 4 ? -29.302 0.243 -21.479 1.00 33.68 113 CYS B N 1
ATOM 1001 C CA . CYS B 1 4 ? -28.595 -0.648 -22.395 1.00 34.91 113 CYS B CA 1
ATOM 1002 C C . CYS B 1 4 ? -29.493 -1.107 -23.539 1.00 40.45 113 CYS B C 1
ATOM 1003 O O . CYS B 1 4 ? -30.705 -1.249 -23.369 1.00 40.50 113 CYS B O 1
ATOM 1006 N N . PRO B 1 5 ? -28.893 -1.340 -24.715 1.00 36.43 114 PRO B N 1
ATOM 1007 C CA . PRO B 1 5 ? -29.618 -1.859 -25.880 1.00 37.38 114 PRO B CA 1
ATOM 1008 C C . PRO B 1 5 ? -30.116 -3.288 -25.665 1.00 34.64 114 PRO B C 1
ATOM 1009 O O . PRO B 1 5 ? -29.628 -3.978 -24.770 1.00 29.45 114 PRO B O 1
ATOM 1013 N N . ASN B 1 6 ? -31.069 -3.722 -26.489 1.00 33.98 115 ASN B N 1
ATOM 1014 C CA . ASN B 1 6 ? -31.567 -5.094 -26.451 1.00 30.72 115 ASN B CA 1
ATOM 1015 C C . ASN B 1 6 ? -30.415 -6.078 -26.621 1.00 29.61 115 ASN B C 1
ATOM 1016 O O . ASN B 1 6 ? -29.515 -5.836 -27.426 1.00 26.84 115 ASN B O 1
ATOM 1021 N N . ASN B 1 7 ? -30.446 -7.165 -25.849 1.00 28.75 116 ASN B N 1
ATOM 1022 C CA . ASN B 1 7 ? -29.417 -8.210 -25.871 1.00 31.84 116 ASN B CA 1
ATOM 1023 C C . ASN B 1 7 ? -28.078 -7.798 -25.265 1.00 28.64 116 ASN B C 1
ATOM 1024 O O . ASN B 1 7 ? -27.101 -8.551 -25.349 1.00 31.19 116 ASN B O 1
ATOM 1029 N N . TRP B 1 8 ? -28.033 -6.609 -24.667 1.00 25.65 117 TRP B N 1
ATOM 1030 C CA . TRP B 1 8 ? -26.867 -6.195 -23.891 1.00 21.30 117 TRP B CA 1
ATOM 1031 C C . TRP B 1 8 ? -27.171 -6.387 -22.403 1.00 22.25 117 TRP B C 1
ATOM 1032 O O . TRP B 1 8 ? -28.330 -6.330 -21.990 1.00 27.93 117 TRP B O 1
ATOM 1043 N N . ILE B 1 9 ? -26.141 -6.622 -21.596 1.00 21.70 118 ILE B N 1
ATOM 1044 C CA . ILE B 1 9 ? -26.340 -6.750 -20.153 1.00 23.28 118 ILE B CA 1
ATOM 1045 C C . ILE B 1 9 ? -25.663 -5.580 -19.438 1.00 26.07 118 ILE B C 1
ATOM 1046 O O . ILE B 1 9 ? -24.609 -5.109 -19.882 1.00 21.50 118 ILE B O 1
ATOM 1051 N N . GLN B 1 10 ? -26.259 -5.106 -18.346 1.00 27.38 119 GLN B N 1
ATOM 1052 C CA . GLN B 1 10 ? -25.685 -3.975 -17.620 1.00 25.45 119 GLN B CA 1
ATOM 1053 C C . GLN B 1 10 ? -24.989 -4.381 -16.326 1.00 27.40 119 GLN B C 1
ATOM 1054 O O . GLN B 1 10 ? -25.436 -5.286 -15.613 1.00 26.17 119 GLN B O 1
ATOM 1060 N N . ASN B 1 11 ? -23.881 -3.709 -16.040 1.00 24.77 120 ASN B N 1
ATOM 1061 C CA . ASN B 1 11 ? -23.319 -3.705 -14.703 1.00 23.78 120 ASN B CA 1
ATOM 1062 C C . ASN B 1 11 ? -22.852 -2.295 -14.393 1.00 24.08 120 ASN B C 1
ATOM 1063 O O . ASN B 1 11 ? -21.895 -1.803 -15.003 1.00 23.65 120 ASN B O 1
ATOM 1068 N N . ARG B 1 12 ? -23.550 -1.645 -13.461 1.00 33.12 121 ARG B N 1
ATOM 1069 C CA . ARG B 1 12 ? -23.273 -0.258 -13.074 1.00 34.25 121 ARG B CA 1
ATOM 1070 C C . ARG B 1 12 ? -23.235 0.695 -14.275 1.00 26.75 121 ARG B C 1
ATOM 1071 O O . ARG B 1 12 ? -24.233 0.850 -14.982 1.00 30.74 121 ARG B O 1
ATOM 1079 N N . GLU B 1 13 ? -22.087 1.321 -14.517 1.00 28.49 122 GLU B N 1
ATOM 1080 C CA . GLU B 1 13 ? -21.998 2.316 -15.582 1.00 30.26 122 GLU B CA 1
ATOM 1081 C C . GLU B 1 13 ? -21.800 1.680 -16.968 1.00 25.56 122 GLU B C 1
ATOM 1082 O O . GLU B 1 13 ? -21.819 2.390 -17.976 1.00 29.17 122 GLU B O 1
ATOM 1088 N N . SER B 1 14 ? -21.643 0.356 -17.021 1.00 25.03 123 SER B N 1
ATOM 1089 C CA . SER B 1 14 ? -21.308 -0.312 -18.282 1.00 23.77 123 SER B CA 1
ATOM 1090 C C . SER B 1 14 ? -22.420 -1.201 -18.857 1.00 24.47 123 SER B C 1
ATOM 1091 O O . SER B 1 14 ? -23.202 -1.792 -18.102 1.00 23.01 123 SER B O 1
ATOM 1094 N N . CYS B 1 15 ? -22.461 -1.291 -20.192 1.00 20.66 124 CYS B N 1
ATOM 1095 C CA . CYS B 1 15 ? -23.306 -2.256 -20.917 1.00 19.71 124 CYS B CA 1
ATOM 1096 C C . CYS B 1 15 ? -22.404 -3.191 -21.701 1.00 15.95 124 CYS B C 1
ATOM 1097 O O . CYS B 1 15 ? -21.421 -2.738 -22.301 1.00 18.12 124 CYS B O 1
ATOM 1100 N N . TYR B 1 16 ? -22.751 -4.476 -21.752 1.00 13.86 125 TYR B N 1
ATOM 1101 C CA . TYR B 1 16 ? -21.894 -5.446 -22.429 1.00 13.47 125 TYR B CA 1
ATOM 1102 C C . TYR B 1 16 ? -22.668 -6.279 -23.422 1.00 16.80 125 TYR B C 1
ATOM 1103 O O . TYR B 1 16 ? -23.837 -6.594 -23.195 1.00 17.50 125 TYR B O 1
ATOM 1112 N N . TYR B 1 17 ? -22.001 -6.644 -24.507 1.00 13.05 126 TYR B N 1
ATOM 1113 C CA . TYR B 1 17 ? -22.611 -7.497 -25.518 1.00 11.68 126 TYR B CA 1
ATOM 1114 C C . TYR B 1 17 ? -21.691 -8.669 -25.751 1.00 18.61 126 TYR B C 1
ATOM 1115 O O . TYR B 1 17 ? -20.490 -8.488 -26.009 1.00 13.80 126 TYR B O 1
ATOM 1124 N N . VAL B 1 18 ? -22.252 -9.871 -25.659 1.00 15.86 127 VAL B N 1
ATOM 1125 C CA . VAL B 1 18 ? -21.481 -11.090 -25.823 1.00 14.42 127 VAL B CA 1
ATOM 1126 C C . VAL B 1 18 ? -21.854 -11.694 -27.157 1.00 13.97 127 VAL B C 1
ATOM 1127 O O . VAL B 1 18 ? -22.995 -12.128 -27.358 1.00 14.51 127 VAL B O 1
ATOM 1131 N N . SER B 1 19 ? -20.901 -11.721 -28.085 1.00 8.55 128 SER B N 1
ATOM 1132 C CA . SER B 1 19 ? -21.208 -12.124 -29.452 1.00 8.93 128 SER B CA 1
ATOM 1133 C C . SER B 1 19 ? -21.504 -13.603 -29.577 1.00 17.19 128 SER B C 1
ATOM 1134 O O . SER B 1 19 ? -21.088 -14.412 -28.732 1.00 14.55 128 SER B O 1
ATOM 1137 N N . GLU B 1 20 ? -22.215 -13.946 -30.651 1.00 16.81 129 GLU B N 1
ATOM 1138 C CA . GLU B 1 20 ? -22.453 -15.334 -31.011 1.00 16.18 129 GLU B CA 1
ATOM 1139 C C . GLU B 1 20 ? -21.849 -15.632 -32.380 1.00 14.27 129 GLU B C 1
ATOM 1140 O O . GLU B 1 20 ? -22.140 -16.671 -32.984 1.00 16.79 129 GLU B O 1
ATOM 1146 N N . ILE B 1 21 ? -21.018 -14.714 -32.866 1.0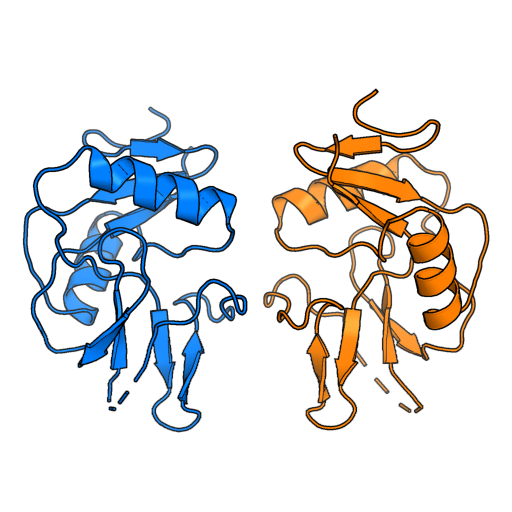0 13.34 130 ILE B N 1
ATOM 1147 C CA . ILE B 1 21 ? -20.237 -14.908 -34.091 1.00 11.23 130 ILE B CA 1
ATOM 1148 C C . ILE B 1 21 ? -18.749 -14.769 -33.805 1.00 13.05 130 ILE B C 1
ATOM 1149 O O . ILE B 1 21 ? -18.329 -14.126 -32.823 1.00 14.16 130 ILE B O 1
ATOM 1154 N N . TRP B 1 22 ? -17.938 -15.339 -34.685 1.00 11.09 131 TRP B N 1
ATOM 1155 C CA . TRP B 1 22 ? -16.497 -15.226 -34.563 1.00 10.41 131 TRP B CA 1
ATOM 1156 C C . TRP B 1 22 ? -15.985 -14.146 -35.488 1.00 9.54 131 TRP B C 1
ATOM 1157 O O . TRP B 1 22 ? -16.530 -13.924 -36.577 1.00 12.16 131 TRP B O 1
ATOM 1168 N N . SER B 1 23 ? -14.899 -13.504 -35.076 1.00 9.67 132 SER B N 1
ATOM 1169 C CA . SER B 1 23 ? -14.135 -12.647 -35.971 1.00 9.28 132 SER B CA 1
ATOM 1170 C C . SER B 1 23 ? -12.706 -12.602 -35.435 1.00 13.22 132 SER B C 1
ATOM 1171 O O . SER B 1 23 ? -12.444 -13.075 -34.313 1.00 10.05 132 SER B O 1
ATOM 1174 N N . ILE B 1 24 ? -11.783 -12.091 -36.242 1.00 9.73 133 ILE B N 1
ATOM 1175 C CA . ILE B 1 24 ? -10.427 -11.825 -35.776 1.00 8.42 133 ILE B CA 1
ATOM 1176 C C . ILE B 1 24 ? -10.477 -10.599 -34.871 1.00 9.71 133 ILE B C 1
ATOM 1177 O O . ILE B 1 24 ? -11.512 -9.906 -34.798 1.00 12.23 133 ILE B O 1
ATOM 1182 N N . TRP B 1 25 ? -9.379 -10.307 -34.182 1.00 10.57 134 TRP B N 1
ATOM 1183 C CA . TRP B 1 25 ? -9.423 -9.284 -33.138 1.00 8.63 134 TRP B CA 1
ATOM 1184 C C . TRP B 1 25 ? -9.781 -7.905 -33.706 1.00 13.40 134 TRP B C 1
ATOM 1185 O O . TRP B 1 25 ? -10.647 -7.211 -33.166 1.00 14.12 134 TRP B O 1
ATOM 1196 N N . HIS B 1 26 ? -9.139 -7.520 -34.802 1.00 15.60 135 HIS B N 1
ATOM 1197 C CA . HIS B 1 26 ? -9.360 -6.188 -35.358 1.00 17.06 135 HIS B CA 1
ATOM 1198 C C . HIS B 1 26 ? -10.788 -6.007 -35.859 1.00 16.75 135 HIS B C 1
ATOM 1199 O O . HIS B 1 26 ? -11.394 -4.959 -35.657 1.00 15.88 135 HIS B O 1
ATOM 1206 N N . THR B 1 27 ? -11.313 -7.035 -36.516 1.00 13.41 136 THR B N 1
ATOM 1207 C CA . THR B 1 27 ? -12.660 -6.988 -37.065 1.00 19.43 136 THR B CA 1
ATOM 1208 C C . THR B 1 27 ? -13.689 -6.987 -35.927 1.00 13.41 136 THR B C 1
ATOM 1209 O O . THR B 1 27 ? -14.745 -6.347 -36.040 1.00 14.45 136 THR B O 1
ATOM 1213 N N . SER B 1 28 ? -13.383 -7.704 -34.838 1.00 10.87 137 SER B N 1
ATOM 1214 C CA . SER B 1 28 ? -14.229 -7.679 -33.646 1.00 11.82 137 SER B CA 1
ATOM 1215 C C . SER B 1 28 ? -14.298 -6.258 -33.104 1.00 14.60 137 SER B C 1
ATOM 1216 O O . SER B 1 28 ? -15.383 -5.764 -32.773 1.00 12.69 137 SER B O 1
ATOM 1219 N N . GLN B 1 29 ? -13.155 -5.584 -33.054 1.00 16.67 138 GLN B N 1
ATOM 1220 C CA . GLN B 1 29 ? -13.152 -4.198 -32.603 1.00 14.82 138 GLN B CA 1
ATOM 1221 C C . GLN B 1 29 ? -14.019 -3.342 -33.530 1.00 14.57 138 GLN B C 1
ATOM 1222 O O . GLN B 1 29 ? -14.800 -2.511 -33.055 1.00 16.45 138 GLN B O 1
ATOM 1228 N N . GLU B 1 30 ? -13.906 -3.561 -34.844 1.00 15.30 139 GLU B N 1
ATOM 1229 C CA . GLU B 1 30 ? -14.715 -2.799 -35.804 1.00 16.05 139 GLU B CA 1
ATOM 1230 C C . GLU B 1 30 ? -16.203 -3.078 -35.588 1.00 19.67 139 GLU B C 1
ATOM 1231 O O . GLU B 1 30 ? -17.033 -2.167 -35.687 1.00 23.55 139 GLU B O 1
ATOM 1237 N N . ASN B 1 31 ? -16.530 -4.337 -35.302 1.00 16.30 140 ASN B N 1
ATOM 1238 C CA . ASN B 1 31 ? -17.900 -4.713 -34.957 1.00 16.67 140 ASN B CA 1
ATOM 1239 C C . ASN B 1 31 ? -18.424 -3.932 -33.743 1.00 17.86 140 ASN B C 1
ATOM 1240 O O . ASN B 1 31 ? -19.554 -3.432 -33.764 1.00 20.43 140 ASN B O 1
ATOM 1245 N N . CYS B 1 32 ? -17.604 -3.809 -32.699 1.00 16.53 141 CYS B N 1
ATOM 1246 C CA . CYS B 1 32 ? -18.007 -3.034 -31.528 1.00 16.42 141 CYS B CA 1
ATOM 1247 C C . CYS B 1 32 ? -18.193 -1.566 -31.905 1.00 18.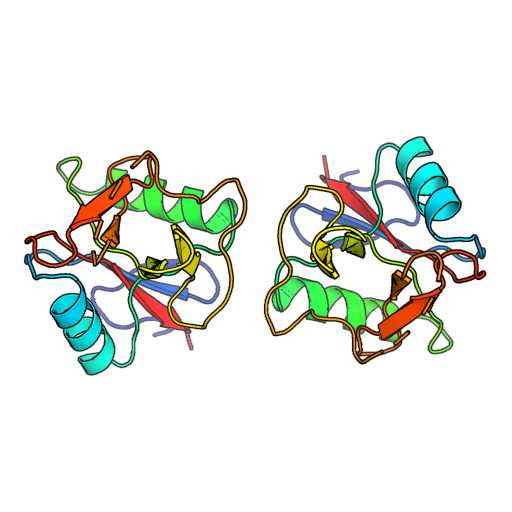47 141 CYS B C 1
ATOM 1248 O O . CYS B 1 32 ? -19.158 -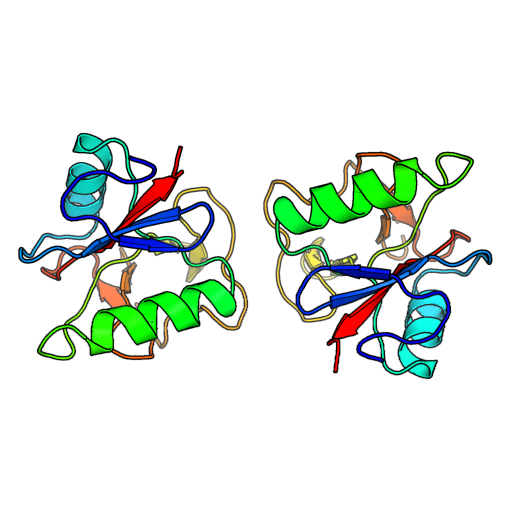0.922 -31.481 1.00 17.53 141 CYS B O 1
ATOM 1251 N N . LEU B 1 33 ? -17.275 -1.040 -32.713 1.00 15.16 142 LEU B N 1
ATOM 1252 C CA . LEU B 1 33 ? -17.313 0.379 -33.062 1.00 20.00 142 LEU B CA 1
ATOM 1253 C C . LEU B 1 33 ? -18.602 0.742 -33.801 1.00 27.91 142 LEU B C 1
ATOM 1254 O O . LEU B 1 33 ? -19.101 1.865 -33.675 1.00 25.40 142 LEU B O 1
ATOM 1259 N N . LYS B 1 34 ? -19.142 -0.213 -34.557 1.00 22.72 143 LYS B N 1
ATOM 1260 C CA . LYS B 1 34 ? -20.349 0.030 -35.345 1.00 24.36 143 LYS B CA 1
ATOM 1261 C C . LYS B 1 34 ? -21.540 0.254 -34.432 1.00 30.10 143 LYS B C 1
ATOM 1262 O O . LYS B 1 34 ? -22.547 0.846 -34.832 1.00 29.94 143 LYS B O 1
ATOM 1268 N N . GLU B 1 35 ? -21.431 -0.248 -33.207 1.00 23.24 144 GLU B N 1
ATOM 1269 C CA . GLU B 1 35 ? -22.514 -0.133 -32.246 1.00 25.27 144 GLU B CA 1
ATOM 1270 C C . GLU B 1 35 ? -22.160 0.893 -31.190 1.00 23.41 144 GLU B C 1
ATOM 1271 O O . GLU B 1 35 ? -22.725 0.877 -30.091 1.00 25.55 144 GLU B O 1
ATOM 1277 N N . GLY B 1 36 ? -21.221 1.778 -31.521 1.00 17.05 145 GLY B N 1
ATOM 1278 C CA . GLY B 1 36 ? -20.785 2.808 -30.596 1.00 19.85 145 GLY B CA 1
ATOM 1279 C C . GLY B 1 36 ? -20.177 2.263 -29.317 1.00 17.09 145 GLY B C 1
ATOM 1280 O O . GLY B 1 36 ? -20.308 2.866 -28.250 1.00 21.31 145 GLY B O 1
ATOM 1281 N N . SER B 1 37 ? -19.509 1.119 -29.426 1.00 16.24 146 SER B N 1
ATOM 1282 C CA . SER B 1 37 ? -18.876 0.497 -28.277 1.00 14.92 146 SER B CA 1
ATOM 1283 C C . SER B 1 37 ? -17.428 0.160 -28.627 1.00 12.44 146 SER B C 1
ATOM 1284 O O . SER B 1 37 ? -16.929 0.549 -29.687 1.00 17.57 146 SER B O 1
ATOM 1287 N N . THR B 1 38 ? -16.759 -0.560 -27.738 1.00 11.71 147 THR B N 1
ATOM 1288 C CA . THR B 1 38 ? -15.379 -0.961 -27.960 1.00 12.39 147 THR B CA 1
ATOM 1289 C C . THR B 1 38 ? -15.210 -2.348 -27.355 1.00 10.90 147 THR B C 1
ATOM 1290 O O . THR B 1 38 ? -16.078 -2.808 -26.606 1.00 13.59 147 THR B O 1
ATOM 1294 N N . LEU B 1 39 ? -14.124 -3.037 -27.685 1.00 10.16 148 LEU B N 1
ATOM 1295 C CA . LEU B 1 39 ? -13.913 -4.349 -27.078 1.00 9.25 148 LEU B CA 1
ATOM 1296 C C . LEU B 1 39 ? -13.845 -4.211 -25.552 1.00 9.00 148 LEU B C 1
ATOM 1297 O O . LEU B 1 39 ? -13.341 -3.205 -25.025 1.00 8.51 148 LEU B O 1
ATOM 1302 N N . LEU B 1 40 ? -14.376 -5.207 -24.847 1.00 10.64 149 LEU B N 1
ATOM 1303 C CA . LEU B 1 40 ? -14.367 -5.233 -23.378 1.00 10.17 149 LEU B CA 1
ATOM 1304 C C . LEU B 1 40 ? -13.013 -4.835 -22.792 1.00 7.32 149 LEU B C 1
ATOM 1305 O O . LEU B 1 40 ? -11.968 -5.359 -23.197 1.00 11.49 149 LEU B O 1
ATOM 1310 N N . GLN B 1 41 ? -13.023 -3.911 -21.833 1.00 8.04 150 GLN B N 1
ATOM 1311 C CA . GLN B 1 41 ? -11.800 -3.628 -21.087 1.00 12.53 150 GLN B CA 1
ATOM 1312 C C . GLN B 1 41 ? -12.087 -3.982 -19.648 1.00 17.43 150 GLN B C 1
ATOM 1313 O O . GLN B 1 41 ? -13.169 -3.754 -19.170 1.00 12.06 150 GLN B O 1
ATOM 1319 N N . ILE B 1 42 ? -11.158 -4.614 -18.962 1.00 11.65 151 ILE B N 1
ATOM 1320 C CA . ILE B 1 42 ? -11.454 -5.052 -17.609 1.00 11.30 151 ILE B CA 1
ATOM 1321 C C . ILE B 1 42 ? -10.527 -4.280 -16.668 1.00 13.40 151 ILE B C 1
ATOM 1322 O O . ILE B 1 42 ? -9.327 -4.561 -16.604 1.00 15.63 151 ILE B O 1
ATOM 1327 N N . GLU B 1 43 ? -11.070 -3.297 -15.951 1.00 14.78 152 GLU B N 1
ATOM 1328 C CA . GLU B 1 43 ? -10.220 -2.402 -15.150 1.00 17.50 152 GLU B CA 1
ATOM 1329 C C . GLU B 1 43 ? -10.220 -2.715 -13.661 1.00 16.90 152 GLU B C 1
ATOM 1330 O O . GLU B 1 43 ? -9.616 -1.973 -12.877 1.00 20.14 152 GLU B O 1
ATOM 1336 N N . SER B 1 44 ? -10.883 -3.801 -13.263 1.00 12.12 153 SER B N 1
ATOM 1337 C CA . SER B 1 44 ? -11.001 -4.120 -11.843 1.00 14.41 153 SER B CA 1
ATOM 1338 C C . SER B 1 44 ? -11.383 -5.568 -11.635 1.00 13.13 153 SER B C 1
ATOM 1339 O O . SER B 1 44 ? -11.930 -6.218 -12.540 1.00 11.27 153 SER B O 1
ATOM 1342 N N . LYS B 1 45 ? -11.096 -6.068 -10.436 1.00 13.71 154 LYS B N 1
ATOM 1343 C CA . LYS B 1 45 ? -11.500 -7.412 -10.075 1.00 13.98 154 LYS B CA 1
ATOM 1344 C C . LYS B 1 45 ? -13.017 -7.503 -10.063 1.00 13.40 154 LYS B C 1
ATOM 1345 O O . LYS B 1 45 ? -13.578 -8.529 -10.453 1.00 13.94 154 LYS B O 1
ATOM 1351 N N . GLU B 1 46 ? -13.680 -6.429 -9.640 1.00 13.49 155 GLU B N 1
ATOM 1352 C CA . GLU B 1 46 ? -15.140 -6.423 -9.586 1.00 16.52 155 GLU B CA 1
ATOM 1353 C C . GLU B 1 46 ? -15.715 -6.685 -10.973 1.00 16.71 155 GLU B C 1
ATOM 1354 O O . GLU B 1 46 ? -16.689 -7.424 -11.138 1.00 16.29 155 GLU B O 1
ATOM 1360 N N . GLU B 1 47 ? -15.101 -6.082 -11.981 1.00 11.01 156 GLU B N 1
ATOM 1361 C CA . GLU B 1 47 ? -15.615 -6.232 -13.324 1.00 13.85 156 GLU B CA 1
ATOM 1362 C C . GLU B 1 47 ? -15.241 -7.596 -13.884 1.00 13.83 156 GLU B C 1
ATOM 1363 O O . GLU B 1 47 ? -16.032 -8.229 -14.589 1.00 11.63 156 GLU B O 1
ATOM 1369 N N . MET B 1 48 ? -14.033 -8.056 -13.581 1.00 14.03 157 MET B N 1
ATOM 1370 C CA . MET B 1 48 ? -13.637 -9.398 -13.994 1.00 14.04 157 MET B CA 1
ATOM 1371 C C . MET B 1 48 ? -14.607 -10.431 -13.430 1.00 15.94 157 MET B C 1
ATOM 1372 O O . MET B 1 48 ? -15.051 -11.336 -14.148 1.00 14.10 157 MET B O 1
ATOM 1377 N N . ASP B 1 49 ? -14.953 -10.279 -12.155 1.00 14.91 158 ASP B N 1
ATOM 1378 C CA . ASP B 1 49 ? -15.879 -11.209 -11.516 1.00 13.60 158 ASP B CA 1
ATOM 1379 C C . ASP B 1 49 ? -17.266 -11.158 -12.170 1.00 16.52 158 ASP B C 1
AT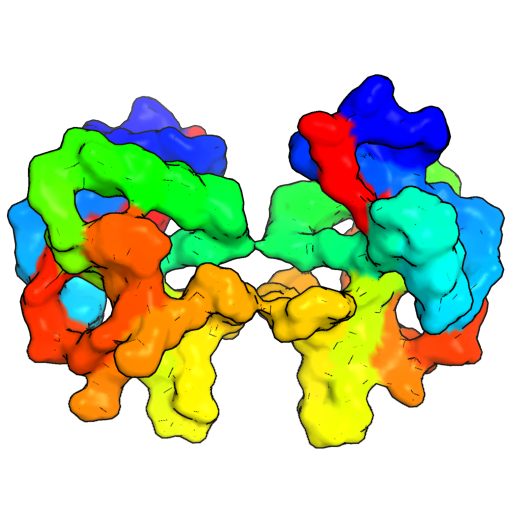OM 1380 O O . ASP B 1 49 ? -17.922 -12.193 -12.315 1.00 17.02 158 ASP B O 1
ATOM 1385 N N . PHE B 1 50 ? -17.711 -9.971 -12.576 1.00 12.66 159 PHE B N 1
ATOM 1386 C CA . PHE B 1 50 ? -19.007 -9.863 -13.250 1.00 13.61 159 PHE B CA 1
ATOM 1387 C C . PHE B 1 50 ? -18.963 -10.558 -14.598 1.00 14.93 159 PHE B C 1
ATOM 1388 O O . PHE B 1 50 ? -19.892 -11.292 -14.973 1.00 16.96 159 PHE B O 1
ATOM 1396 N N . ILE B 1 51 ? -17.891 -10.301 -15.343 1.00 13.13 160 ILE B N 1
ATOM 1397 C CA . ILE B 1 51 ? -17.745 -10.900 -16.663 1.00 15.34 160 ILE B CA 1
ATOM 1398 C C . ILE B 1 51 ? -17.676 -12.426 -16.577 1.00 18.83 160 ILE B C 1
ATOM 1399 O O . ILE B 1 51 ? -18.401 -13.121 -17.290 1.00 17.34 160 ILE B O 1
ATOM 1404 N N . THR B 1 52 ? -16.826 -12.962 -15.706 1.00 15.59 161 THR B N 1
ATOM 1405 C CA . THR B 1 52 ? -16.710 -14.420 -15.634 1.00 19.49 161 THR B CA 1
ATOM 1406 C C . THR B 1 52 ? -18.004 -15.061 -15.141 1.00 20.16 161 THR B C 1
ATOM 1407 O O . THR B 1 52 ? -18.417 -16.113 -15.646 1.00 23.24 161 THR B O 1
ATOM 1411 N N . GLY B 1 53 ? -18.660 -14.408 -14.187 1.00 20.90 162 GLY B N 1
ATOM 1412 C CA . GLY B 1 53 ? -19.977 -14.845 -13.743 1.00 21.77 162 GLY B CA 1
ATOM 1413 C C . GLY B 1 53 ? -21.018 -14.830 -14.854 1.00 25.37 162 GLY B C 1
ATOM 1414 O O . GLY B 1 53 ? -21.834 -15.750 -14.948 1.00 27.70 162 GLY B O 1
ATOM 1415 N N . SER B 1 54 ? -21.000 -13.792 -15.690 1.00 18.80 163 SER B N 1
ATOM 1416 C CA . SER B 1 54 ? -21.920 -13.699 -16.826 1.00 23.30 163 SER B CA 1
ATOM 1417 C C . SER B 1 54 ? -21.670 -14.774 -17.881 1.00 24.94 163 SER B C 1
ATOM 1418 O O . SER B 1 54 ? -22.610 -15.368 -18.404 1.00 25.90 163 SER B O 1
ATOM 1421 N N . LEU B 1 55 ? -20.406 -15.021 -18.202 1.00 25.30 164 LEU B N 1
ATOM 1422 C CA . LEU B 1 55 ? -20.078 -16.038 -19.199 1.00 29.17 164 LEU B CA 1
ATOM 1423 C C . LEU B 1 55 ? -20.434 -17.426 -18.688 1.00 32.58 164 LEU B C 1
ATOM 1424 O O . LEU B 1 55 ? -20.763 -18.327 -19.464 1.00 32.57 164 LEU B O 1
ATOM 1429 N N . ARG B 1 56 ? -20.362 -17.591 -17.373 1.00 23.47 165 ARG B N 1
ATOM 1430 C CA . ARG B 1 56 ? -20.638 -18.876 -16.743 1.00 32.52 165 ARG B CA 1
ATOM 1431 C C . ARG B 1 56 ? -22.085 -19.317 -16.985 1.00 31.98 165 ARG B C 1
ATOM 1432 O O . ARG B 1 56 ? -22.411 -20.504 -16.879 1.00 36.33 165 ARG B O 1
ATOM 1440 N N . LYS B 1 57 ? -22.948 -18.362 -17.326 1.00 32.30 166 LYS B N 1
ATOM 1441 C CA . LYS B 1 57 ? -24.357 -18.651 -17.602 1.00 40.81 166 LYS B CA 1
ATOM 1442 C C . LYS B 1 57 ? -24.618 -18.876 -19.088 1.00 41.31 166 LYS B C 1
ATOM 1443 O O . LYS B 1 57 ? -25.757 -19.105 -19.503 1.00 46.48 166 LYS B O 1
ATOM 1449 N N . ILE B 1 58 ? -23.560 -18.799 -19.886 1.00 32.05 167 ILE B N 1
ATOM 1450 C CA . ILE B 1 58 ? -23.663 -19.027 -21.321 1.00 31.49 167 ILE B CA 1
ATOM 1451 C C . ILE B 1 58 ? -23.082 -20.406 -21.603 1.00 29.56 167 ILE B C 1
ATOM 1452 O O . ILE B 1 58 ? -22.035 -20.752 -21.055 1.00 29.25 167 ILE B O 1
ATOM 1457 N N . LYS B 1 59 ? -23.777 -21.204 -22.414 1.00 28.56 168 LYS B N 1
ATOM 1458 C CA . LYS B 1 59 ? -23.303 -22.548 -22.744 1.00 31.18 168 LYS B CA 1
ATOM 1459 C C . LYS B 1 59 ? -21.876 -22.505 -23.265 1.00 23.06 168 LYS B C 1
ATOM 1460 O O . LYS B 1 59 ? -21.487 -21.558 -23.957 1.00 20.73 168 LYS B O 1
ATOM 1466 N N . GLY B 1 60 ? -21.095 -23.520 -22.909 1.00 28.43 169 GLY B N 1
ATOM 1467 C CA . GLY B 1 60 ? -19.744 -23.643 -23.410 1.00 24.44 169 GLY B CA 1
ATOM 1468 C C . GLY B 1 60 ? -18.801 -22.753 -22.636 1.00 32.13 169 GLY B C 1
ATOM 1469 O O . GLY B 1 60 ? -19.213 -21.878 -21.865 1.00 33.31 169 GLY B O 1
ATOM 1470 N N . SER B 1 61 ? -17.517 -22.975 -22.844 1.00 27.78 170 SER B N 1
ATOM 1471 C CA . SER B 1 61 ? -16.530 -22.120 -22.235 1.00 14.83 170 SER B CA 1
ATOM 1472 C C . SER B 1 61 ? -15.737 -21.584 -23.394 1.00 14.54 170 SER B C 1
ATOM 1473 O O . SER B 1 61 ? -14.582 -21.979 -23.632 1.00 17.89 170 SER B O 1
ATOM 1476 N N . TYR B 1 62 ? -16.382 -20.696 -24.147 1.00 12.09 171 TYR B N 1
ATOM 1477 C CA . TYR B 1 62 ? -15.830 -20.248 -25.406 1.00 14.77 171 TYR B CA 1
ATOM 1478 C C . TYR B 1 62 ? -14.778 -19.167 -25.184 1.00 12.32 171 TYR B C 1
ATOM 1479 O O . TYR B 1 62 ? -14.638 -18.638 -24.066 1.00 13.91 171 TYR B O 1
ATOM 1488 N N . ASP B 1 63 ? -14.045 -18.850 -26.250 1.00 10.47 172 ASP B N 1
ATOM 1489 C CA . ASP B 1 63 ? -13.016 -17.819 -26.208 1.00 8.19 172 ASP B CA 1
ATOM 1490 C C . ASP B 1 63 ? -13.611 -16.499 -26.647 1.00 12.24 172 ASP B C 1
ATOM 1491 O O . ASP B 1 63 ? -14.275 -16.430 -27.675 1.00 9.99 172 ASP B O 1
ATOM 1496 N N . TYR B 1 64 ? -13.359 -15.443 -25.884 1.00 9.13 173 TYR B N 1
ATOM 1497 C CA . TYR B 1 64 ? -13.939 -14.145 -26.216 1.00 6.00 173 TYR B CA 1
ATOM 1498 C C . TYR B 1 64 ? -12.862 -13.093 -26.260 1.00 8.74 173 TYR B C 1
ATOM 1499 O O . TYR B 1 64 ? -12.221 -12.824 -25.234 1.00 6.11 173 TYR B O 1
ATOM 1508 N N . TRP B 1 65 ? -12.670 -12.472 -27.419 1.00 9.37 174 TRP B N 1
ATOM 1509 C CA . TRP B 1 65 ? -11.694 -11.384 -27.517 1.00 6.72 174 TRP B CA 1
ATOM 1510 C C . TRP B 1 65 ? -12.034 -10.275 -26.543 1.00 12.47 174 TRP B C 1
ATOM 1511 O O . TRP B 1 65 ? -13.216 -9.957 -26.313 1.00 10.10 174 TRP B O 1
ATOM 1522 N N . VAL B 1 66 ? -10.998 -9.670 -25.978 1.00 7.96 175 VAL B N 1
ATOM 1523 C CA . VAL B 1 66 ? -11.169 -8.449 -25.180 1.00 6.26 175 VAL B CA 1
ATOM 1524 C C . VAL B 1 66 ? -10.211 -7.397 -25.690 1.00 8.85 175 VAL B C 1
ATOM 1525 O O . VAL B 1 66 ? -9.366 -7.697 -26.536 1.00 10.74 175 VAL B O 1
ATOM 1529 N N . GLY B 1 67 ? -10.324 -6.171 -25.180 1.00 10.63 176 GLY B N 1
ATOM 1530 C CA . GLY B 1 67 ? -9.609 -5.051 -25.780 1.00 12.70 176 GLY B CA 1
ATOM 1531 C C . GLY B 1 67 ? -8.157 -4.910 -25.352 1.00 13.50 176 GLY B C 1
ATOM 1532 O O . GLY B 1 67 ? -7.696 -3.794 -25.085 1.00 10.43 176 GLY B O 1
ATOM 1533 N N . LEU B 1 68 ? -7.438 -6.027 -25.298 1.00 13.33 177 LEU B N 1
ATOM 1534 C CA . LEU B 1 68 ? -6.062 -6.056 -24.823 1.00 9.68 177 LEU B CA 1
ATOM 1535 C C . LEU B 1 68 ? -5.184 -6.465 -25.968 1.00 8.25 177 LEU B C 1
ATOM 1536 O O . LEU B 1 68 ? -5.473 -7.444 -26.653 1.00 10.51 177 LEU B O 1
ATOM 1541 N N . SER B 1 69 ? -4.091 -5.747 -26.180 1.00 9.60 178 SER B N 1
ATOM 1542 C CA . SER B 1 69 ? -3.136 -6.158 -27.208 1.00 11.49 178 SER B CA 1
ATOM 1543 C C . SER B 1 69 ? -1.725 -5.821 -26.774 1.00 17.28 178 SER B C 1
ATOM 1544 O O . SER B 1 69 ? -1.509 -4.949 -25.916 1.00 14.02 178 SER B O 1
ATOM 1547 N N . GLN B 1 70 ? -0.755 -6.511 -27.363 1.00 17.21 179 GLN B N 1
ATOM 1548 C CA . GLN B 1 70 ? 0.637 -6.276 -27.014 1.00 20.66 179 GLN B CA 1
ATOM 1549 C C . GLN B 1 70 ? 1.280 -5.312 -27.986 1.00 30.33 179 GLN B C 1
ATOM 1550 O O . GLN B 1 70 ? 1.368 -5.593 -29.181 1.00 34.29 179 GLN B O 1
ATOM 1556 N N . ASP B 1 71 ? 1.716 -4.171 -27.464 1.00 41.54 180 ASP B N 1
ATOM 1557 C CA . ASP B 1 71 ? 2.520 -3.224 -28.220 1.00 51.40 180 ASP B CA 1
ATOM 1558 C C . ASP B 1 71 ? 3.765 -3.941 -28.731 1.00 57.40 180 ASP B C 1
ATOM 1559 O O . ASP B 1 71 ? 4.543 -4.462 -27.942 1.00 60.20 180 ASP B O 1
ATOM 1564 N N . GLY B 1 72 ? 3.952 -3.983 -30.046 1.00 60.41 181 GLY B N 1
ATOM 1565 C CA . GLY B 1 72 ? 5.097 -4.677 -30.610 1.00 64.89 181 GLY B CA 1
ATOM 1566 C C . GLY B 1 72 ? 6.412 -3.943 -30.404 1.00 72.85 181 GLY B C 1
ATOM 1567 O O . GLY B 1 72 ? 7.485 -4.482 -30.684 1.00 74.95 181 GLY B O 1
ATOM 1568 N N . HIS B 1 73 ? 6.329 -2.712 -29.910 1.00 75.60 182 HIS B N 1
ATOM 1569 C CA . HIS B 1 73 ? 7.509 -1.880 -29.712 1.00 74.22 182 HIS B CA 1
ATOM 1570 C C . HIS B 1 73 ? 8.058 -2.045 -28.301 1.00 65.32 182 HIS B C 1
ATOM 1571 O O . HIS B 1 73 ? 9.263 -2.207 -28.102 1.00 65.15 182 HIS B O 1
ATOM 1578 N N . SER B 1 74 ? 7.159 -1.996 -27.324 1.00 53.39 183 SER B N 1
ATOM 1579 C CA . SER B 1 74 ? 7.545 -2.104 -25.927 1.00 48.44 183 SER B CA 1
ATOM 1580 C C . SER B 1 74 ? 7.268 -3.506 -25.406 1.00 46.55 183 SER B C 1
ATOM 1581 O O . SER B 1 74 ? 7.820 -3.916 -24.386 1.00 45.39 183 SER B O 1
ATOM 1584 N N . GLY B 1 75 ? 6.408 -4.241 -26.103 1.00 44.06 184 GLY B N 1
ATOM 1585 C CA . GLY B 1 75 ? 6.058 -5.584 -25.678 1.00 39.74 184 GLY B CA 1
ATOM 1586 C C . GLY B 1 75 ? 4.983 -5.571 -24.612 1.00 38.65 184 GLY B C 1
ATOM 1587 O O . GLY B 1 75 ? 4.520 -6.629 -24.175 1.00 38.56 184 GLY B O 1
ATOM 1588 N N . ARG B 1 76 ? 4.582 -4.371 -24.195 1.00 29.88 185 ARG B N 1
ATOM 1589 C CA . ARG B 1 76 ? 3.646 -4.216 -23.085 1.00 31.12 185 ARG B CA 1
ATOM 1590 C C . ARG B 1 76 ? 2.219 -4.524 -23.493 1.00 16.76 185 ARG B C 1
ATOM 1591 O O . ARG B 1 76 ? 1.768 -4.135 -24.581 1.00 18.82 185 ARG B O 1
ATOM 1599 N N . TRP B 1 77 ? 1.495 -5.190 -22.602 1.00 15.05 186 TRP B N 1
ATOM 1600 C CA . TRP B 1 77 ? 0.054 -5.332 -22.761 1.00 13.68 186 TRP B CA 1
ATOM 1601 C C . TRP B 1 77 ? -0.615 -3.998 -22.446 1.00 10.97 186 TRP B C 1
ATOM 1602 O O . TRP B 1 77 ? -0.302 -3.358 -21.430 1.00 13.63 186 TRP B O 1
ATOM 1613 N N . LEU B 1 78 ? -1.515 -3.562 -23.325 1.00 9.94 187 LEU B N 1
ATOM 1614 C CA . LEU B 1 78 ? -2.248 -2.316 -23.133 1.00 14.97 187 LEU B CA 1
ATOM 1615 C C . LEU B 1 78 ? -3.699 -2.511 -23.517 1.00 12.68 187 LEU B C 1
ATOM 1616 O O . LEU B 1 78 ? -4.004 -3.223 -24.480 1.00 11.03 187 LEU B O 1
ATOM 1621 N N . TRP B 1 79 ? -4.600 -1.883 -22.774 1.00 8.43 188 TRP B N 1
ATOM 1622 C CA . TRP B 1 79 ? -5.989 -1.805 -23.203 1.00 7.02 188 TRP B CA 1
ATOM 1623 C C . TRP B 1 79 ? -6.030 -0.829 -24.372 1.00 12.51 188 TRP B C 1
ATOM 1624 O O . TRP B 1 79 ? -5.059 -0.078 -24.598 1.00 11.57 188 TRP B O 1
ATOM 1635 N N . GLN B 1 80 ? -7.144 -0.810 -25.101 1.00 10.47 189 GLN B N 1
ATOM 1636 C CA A GLN B 1 80 ? -7.257 0.034 -26.293 0.50 9.18 189 GLN B CA 1
ATOM 1637 C CA B GLN B 1 80 ? -7.257 0.036 -26.287 0.50 9.14 189 GLN B CA 1
ATOM 1638 C C . GLN B 1 80 ? -7.400 1.518 -25.986 1.00 13.12 189 GLN B C 1
ATOM 1639 O O . GLN B 1 80 ? -7.503 2.336 -26.904 1.00 13.65 189 GLN B O 1
ATOM 1650 N N . ASP B 1 81 ? -7.394 1.874 -24.704 1.00 12.20 190 ASP B N 1
ATOM 1651 C CA . ASP B 1 81 ? -7.396 3.287 -24.352 1.00 16.14 190 ASP B CA 1
ATOM 1652 C C . ASP B 1 81 ? -5.990 3.707 -23.897 1.00 17.92 190 ASP B C 1
ATOM 1653 O O . ASP B 1 81 ? -5.777 4.832 -23.483 1.00 16.22 190 ASP B O 1
ATOM 1658 N N . GLY B 1 82 ? -5.032 2.789 -23.987 1.00 14.14 191 GLY B N 1
ATOM 1659 C CA . GLY B 1 82 ? -3.653 3.109 -23.660 1.00 11.99 191 GLY B CA 1
ATOM 1660 C C . GLY B 1 82 ? -3.258 2.842 -22.211 1.00 10.97 191 GLY B C 1
ATOM 1661 O O . GLY B 1 82 ? -2.110 3.062 -21.833 1.00 15.89 191 GLY B O 1
ATOM 1662 N N . SER B 1 83 ? -4.210 2.409 -21.390 1.00 12.13 192 SER B N 1
ATOM 1663 C CA . SER B 1 83 ? -3.906 2.098 -19.994 1.00 15.10 192 SER B CA 1
ATOM 1664 C C . SER B 1 83 ? -3.337 0.691 -19.849 1.00 14.82 192 SER B C 1
ATOM 1665 O O . SER B 1 83 ? -3.576 -0.166 -20.707 1.00 14.31 192 SER B O 1
ATOM 1668 N N . SER B 1 84 ? -2.591 0.458 -18.761 1.00 12.00 193 SER B N 1
ATOM 1669 C CA . SER B 1 84 ? -1.980 -0.846 -18.506 1.00 17.45 193 SER B CA 1
ATOM 1670 C C . SER B 1 84 ? -2.874 -1.705 -17.626 1.00 19.41 193 SER B C 1
ATOM 1671 O O . SER B 1 84 ? -3.436 -1.214 -16.651 1.00 18.68 193 SER B O 1
ATOM 1674 N N . PRO B 1 85 ? -2.989 -3.004 -17.946 1.00 11.00 194 PRO B N 1
ATOM 1675 C CA . PRO B 1 85 ? -3.712 -3.865 -17.006 1.00 10.35 194 PRO B CA 1
ATOM 1676 C C . PRO B 1 85 ? -2.923 -4.074 -15.712 1.00 14.84 194 PRO B C 1
ATOM 1677 O O . PRO B 1 85 ? -1.692 -3.982 -15.684 1.00 14.46 194 PRO B O 1
ATOM 1681 N N . SER B 1 86 ? -3.646 -4.369 -14.647 1.00 11.89 195 SER B N 1
ATOM 1682 C CA . SER B 1 86 ? -3.024 -4.706 -13.380 1.00 11.85 195 SER B CA 1
ATOM 1683 C C . SER B 1 86 ? -2.421 -6.108 -13.449 1.00 14.21 195 SER B C 1
ATOM 1684 O O . SER B 1 86 ? -2.720 -6.880 -14.371 1.00 11.76 195 SER B O 1
ATOM 1687 N N . PRO B 1 87 ? -1.546 -6.446 -12.488 1.00 11.65 196 PRO B N 1
ATOM 1688 C CA . PRO B 1 87 ? -0.940 -7.784 -12.464 1.00 10.31 196 PRO B CA 1
ATOM 1689 C C . PRO B 1 87 ? -1.951 -8.925 -12.302 1.00 11.18 196 PRO B C 1
ATOM 1690 O O . PRO B 1 87 ? -1.572 -10.087 -12.456 1.00 15.31 196 PRO B O 1
ATOM 1694 N N . GLY B 1 88 ? -3.205 -8.608 -11.990 1.00 9.45 197 GLY B N 1
ATOM 1695 C CA . GLY B 1 88 ? -4.250 -9.615 -11.962 1.00 11.24 197 GLY B CA 1
ATOM 1696 C C . GLY B 1 88 ? -4.951 -9.849 -13.294 1.00 12.52 197 GLY B C 1
ATOM 1697 O O . GLY B 1 88 ? -5.769 -10.774 -13.421 1.00 14.06 197 GLY B O 1
ATOM 1698 N N . LEU B 1 89 ? -4.663 -9.004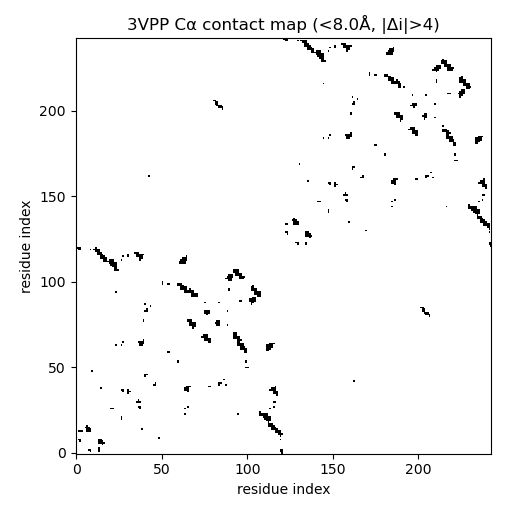 -14.283 1.00 9.90 198 LEU B N 1
ATOM 1699 C CA . LEU B 1 89 ? -5.323 -9.116 -15.572 1.00 14.79 198 LEU B CA 1
ATOM 1700 C C . LEU B 1 89 ? -4.321 -9.148 -16.717 1.00 12.33 198 LEU B C 1
ATOM 1701 O O . LEU B 1 89 ? -4.557 -8.556 -17.770 1.00 14.97 198 LEU B O 1
ATOM 1706 N N . LEU B 1 90 ? -3.199 -9.828 -16.509 1.00 13.33 199 LEU B N 1
ATOM 1707 C CA . LEU B 1 90 ? -2.240 -10.051 -17.582 1.00 13.16 199 LEU B CA 1
ATOM 1708 C C . LEU B 1 90 ? -2.535 -11.395 -18.229 1.00 16.85 199 LEU B C 1
ATOM 1709 O O . LEU B 1 90 ? -2.751 -12.394 -17.531 1.00 18.76 199 LEU B O 1
ATOM 1714 N N . PRO B 1 91 ? -2.550 -11.434 -19.563 1.00 13.03 200 PRO B N 1
ATOM 1715 C CA . PRO B 1 91 ? -2.815 -12.729 -20.188 1.00 15.36 200 PRO B CA 1
ATOM 1716 C C . PRO B 1 91 ? -1.708 -13.717 -19.864 1.00 20.74 200 PRO B C 1
ATOM 1717 O O . PRO B 1 91 ? -0.545 -13.320 -19.750 1.00 23.53 200 PRO B O 1
ATOM 1721 N N . ALA B 1 92 ? -2.063 -14.989 -19.718 1.00 18.98 201 ALA B N 1
ATOM 1722 C CA . ALA B 1 92 ? -1.054 -16.037 -19.559 1.00 25.65 201 ALA B CA 1
ATOM 1723 C C . ALA B 1 92 ? -0.232 -16.190 -20.844 1.00 27.97 201 ALA B C 1
ATOM 1724 O O . ALA B 1 92 ? -0.741 -15.959 -21.937 1.00 36.30 201 ALA B O 1
ATOM 1726 N N . GLU B 1 93 ? 1.033 -16.584 -20.711 1.00 45.83 202 GLU B N 1
ATOM 1727 C CA . GLU B 1 93 ? 1.888 -16.783 -21.882 1.00 64.22 202 GLU B CA 1
ATOM 1728 C C . GLU B 1 93 ? 1.354 -17.872 -22.808 1.00 68.34 202 GLU B C 1
ATOM 1729 O O . GLU B 1 93 ? 0.528 -18.690 -22.408 1.00 68.72 202 GLU B O 1
ATOM 1735 N N . ASN B 1 99 ? 1.993 -12.791 -35.781 1.00 65.43 208 ASN B N 1
ATOM 1736 C CA . ASN B 1 99 ? 2.684 -11.508 -35.860 1.00 64.97 208 ASN B CA 1
ATOM 1737 C C . ASN B 1 99 ? 2.388 -10.603 -34.665 1.00 60.11 208 ASN B C 1
ATOM 1738 O O . ASN B 1 99 ? 3.304 -10.163 -33.964 1.00 63.98 208 ASN B O 1
ATOM 1743 N N . GLN B 1 100 ? 1.109 -10.317 -34.442 1.00 45.31 209 GLN B N 1
ATOM 1744 C CA . GLN B 1 100 ? 0.709 -9.535 -33.280 1.00 35.10 209 GLN B CA 1
ATOM 1745 C C . GLN B 1 100 ? -0.148 -10.381 -32.347 1.00 33.59 209 GLN B C 1
ATOM 1746 O O . GLN B 1 100 ? -0.869 -11.283 -32.791 1.00 30.57 209 GLN B O 1
ATOM 1752 N N . VAL B 1 101 ? -0.064 -10.080 -31.055 1.00 21.67 210 VAL B N 1
ATOM 1753 C CA . VAL B 1 101 ? -0.684 -10.900 -30.029 1.00 15.76 210 VAL B CA 1
ATOM 1754 C C . VAL B 1 101 ? -1.755 -10.114 -29.271 1.00 10.36 210 VAL B C 1
ATOM 1755 O O . VAL B 1 101 ? -1.547 -8.947 -28.909 1.00 15.57 210 VAL B O 1
ATOM 1759 N N . CYS B 1 102 ? -2.903 -10.752 -29.049 1.00 12.08 211 CYS B N 1
ATOM 1760 C CA . CYS B 1 102 ? -4.047 -10.100 -28.422 1.00 12.58 211 CYS B CA 1
ATOM 1761 C C . CYS B 1 102 ? -4.620 -10.945 -27.314 1.00 11.99 211 CYS B C 1
ATOM 1762 O O . CYS B 1 102 ? -4.380 -12.154 -27.250 1.00 16.16 211 CYS B O 1
ATOM 1765 N N . GLY B 1 103 ? -5.401 -10.319 -26.445 1.00 14.35 212 GLY B N 1
ATOM 1766 C CA . GLY B 1 103 ? -5.907 -11.031 -25.287 1.00 11.28 212 GLY B CA 1
ATOM 1767 C C . GLY B 1 103 ? -7.355 -11.472 -25.445 1.00 9.25 212 GLY B C 1
ATOM 1768 O O . GLY B 1 103 ? -8.165 -10.823 -26.130 1.00 9.23 212 GLY B O 1
ATOM 1769 N N . TYR B 1 104 ? -7.677 -12.585 -24.791 1.00 7.28 213 TYR B N 1
ATOM 1770 C CA . TYR B 1 104 ? -9.048 -13.067 -24.746 1.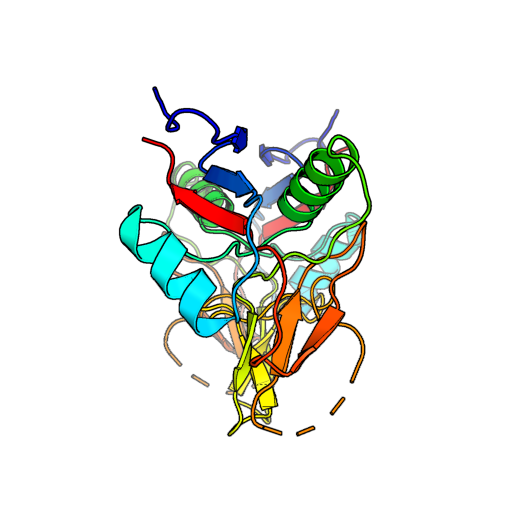00 7.83 213 TYR B CA 1
ATOM 1771 C C . TYR B 1 104 ? -9.389 -13.667 -23.397 1.00 8.43 213 TYR B C 1
ATOM 1772 O O . TYR B 1 104 ? -8.494 -14.040 -22.643 1.00 7.90 213 TYR B O 1
ATOM 1781 N N . VAL B 1 105 ? -10.689 -13.724 -23.078 1.00 8.07 214 VAL B N 1
ATOM 1782 C CA A VAL B 1 105 ? -11.148 -14.393 -21.858 0.50 12.67 214 VAL B CA 1
ATOM 1783 C CA B VAL B 1 105 ? -11.147 -14.391 -21.862 0.50 12.25 214 VAL B CA 1
ATOM 1784 C C . VAL B 1 105 ? -11.713 -15.767 -22.190 1.00 10.45 214 VAL B C 1
ATOM 1785 O O . VAL B 1 105 ? -12.396 -15.943 -23.200 1.00 8.31 214 VAL B O 1
ATOM 1792 N N . LYS B 1 106 ? -11.418 -16.749 -21.352 1.00 10.77 215 LYS B N 1
ATOM 1793 C CA . LYS B 1 106 ? -12.014 -18.078 -21.485 1.00 12.86 215 LYS B CA 1
ATOM 1794 C C . LYS B 1 106 ? -12.262 -18.581 -20.071 1.00 18.61 215 LYS B C 1
ATOM 1795 O O . LYS B 1 106 ? -11.317 -18.684 -19.281 1.00 16.20 215 LYS B O 1
ATOM 1801 N N . SER B 1 107 ? -13.523 -18.862 -19.741 1.00 14.42 216 SER B N 1
ATOM 1802 C CA . SER B 1 107 ? -13.881 -19.235 -18.378 1.00 16.37 216 SER B CA 1
ATOM 1803 C C . SER B 1 107 ? -13.408 -18.159 -17.396 1.00 19.59 216 SER B C 1
ATOM 1804 O O . SER B 1 107 ? -13.880 -17.026 -17.438 1.00 18.02 216 SER B O 1
ATOM 1807 N N . ASN B 1 108 ? -12.466 -18.504 -16.525 1.00 17.85 217 ASN B N 1
ATOM 1808 C CA . ASN B 1 108 ? -12.038 -17.564 -15.495 1.00 13.87 217 ASN B CA 1
ATOM 1809 C C . ASN B 1 108 ? -10.675 -16.940 -15.768 1.00 22.03 217 ASN B C 1
ATOM 1810 O O . ASN B 1 108 ? -10.079 -16.314 -14.878 1.00 21.24 217 ASN B O 1
ATOM 1815 N N . SER B 1 109 ? -10.175 -17.127 -16.984 1.00 17.08 218 SER B N 1
ATOM 1816 C CA . SER B 1 109 ? -8.788 -16.801 -17.294 1.00 17.15 218 SER B CA 1
ATOM 1817 C C . SER B 1 109 ? -8.656 -15.829 -18.464 1.00 17.82 218 SER B C 1
ATOM 1818 O O . SER B 1 109 ? -9.457 -15.855 -19.403 1.00 14.75 218 SER B O 1
ATOM 1821 N N . LEU B 1 110 ? -7.631 -14.982 -18.387 1.00 16.58 219 LEU B N 1
ATOM 1822 C CA . LEU B 1 110 ? -7.202 -14.147 -19.500 1.00 12.96 219 LEU B CA 1
ATOM 1823 C C . LEU B 1 110 ? -6.027 -14.838 -20.172 1.00 16.68 219 LEU B C 1
ATOM 1824 O O . LEU B 1 110 ? -5.026 -15.173 -19.514 1.00 15.61 219 LEU B O 1
ATOM 1829 N N . LEU B 1 111 ? -6.176 -15.078 -21.473 1.00 14.82 220 LEU B N 1
ATOM 1830 C CA . LEU B 1 111 ? -5.189 -15.793 -22.263 1.00 8.46 220 LEU B CA 1
ATOM 1831 C C . LEU B 1 111 ? -4.742 -14.965 -23.458 1.00 14.81 220 LEU B C 1
ATOM 1832 O O . LEU B 1 111 ? -5.315 -13.913 -23.770 1.00 12.25 220 LEU B O 1
ATOM 1837 N N . SER B 1 112 ? -3.733 -15.485 -24.147 1.00 14.34 221 SER B N 1
ATOM 1838 C CA . SER B 1 112 ? -3.058 -14.778 -25.210 1.00 14.47 221 SER B CA 1
ATOM 1839 C C . SER B 1 112 ? -3.171 -15.580 -26.513 1.00 13.48 221 SER B C 1
ATOM 1840 O O . SER B 1 112 ? -3.094 -16.811 -26.489 1.00 15.68 221 SER B O 1
ATOM 1843 N N . SER B 1 113 ? -3.364 -14.891 -27.642 1.00 12.97 222 SER B N 1
ATOM 1844 C CA . SER B 1 113 ? -3.498 -15.574 -28.932 1.00 14.67 222 SER B CA 1
ATOM 1845 C C . SER B 1 113 ? -3.031 -14.690 -30.079 1.00 17.59 222 SER B C 1
ATOM 1846 O O . SER B 1 113 ? -3.054 -13.456 -29.970 1.00 14.82 222 SER B O 1
ATOM 1849 N N . ASN B 1 114 ? -2.616 -15.311 -31.181 1.00 14.12 223 ASN B N 1
ATOM 1850 C CA . ASN B 1 114 ? -2.398 -14.552 -32.406 1.00 13.11 223 ASN B CA 1
ATOM 1851 C C . ASN B 1 114 ? -3.686 -13.801 -32.732 1.00 14.17 223 ASN B C 1
ATOM 1852 O O . ASN B 1 114 ? -4.782 -14.375 -32.651 1.00 14.21 223 ASN B O 1
ATOM 1857 N N . CYS B 1 115 ? -3.566 -12.518 -33.063 1.00 13.39 224 CYS B N 1
ATOM 1858 C CA . CYS B 1 115 ? -4.738 -11.681 -33.306 1.00 16.57 224 CYS B CA 1
ATOM 1859 C C . CYS B 1 115 ? -5.540 -12.118 -34.518 1.00 12.10 224 CYS B C 1
ATOM 1860 O O . CYS B 1 115 ? -6.750 -11.825 -34.618 1.00 14.85 224 CYS B O 1
ATOM 1863 N N . ASP B 1 116 ? -4.868 -12.802 -35.447 1.00 13.86 225 ASP B N 1
ATOM 1864 C CA . ASP B 1 116 ? -5.484 -13.231 -36.701 1.00 15.47 225 ASP B CA 1
ATOM 1865 C C . ASP B 1 116 ? -6.066 -14.634 -36.562 1.00 17.26 225 ASP B C 1
ATOM 1866 O O . ASP B 1 116 ? -5.746 -15.546 -37.342 1.00 18.91 225 ASP B O 1
ATOM 1871 N N . THR B 1 117 ? -6.926 -14.796 -35.564 1.00 11.91 226 THR B N 1
ATOM 1872 C CA . THR B 1 117 ? -7.649 -16.046 -35.341 1.00 14.12 226 THR B CA 1
ATOM 1873 C C . THR B 1 117 ? -9.096 -15.713 -35.040 1.00 11.80 226 THR B C 1
ATOM 1874 O O . THR B 1 117 ? -9.389 -14.599 -34.616 1.00 11.96 226 THR B O 1
ATOM 1878 N N . TRP B 1 118 ? -9.993 -16.674 -35.244 1.00 11.48 227 TRP B N 1
ATOM 1879 C CA . TRP B 1 118 ? -11.430 -16.441 -35.055 1.00 8.52 227 TRP B CA 1
ATOM 1880 C C . TRP B 1 118 ? -11.842 -16.820 -33.642 1.00 14.50 227 TRP B C 1
ATOM 1881 O O . TRP B 1 118 ? -11.663 -17.970 -33.216 1.00 13.80 227 TRP B O 1
ATOM 1892 N N . LYS B 1 119 ? -12.370 -15.847 -32.900 1.00 9.71 228 LYS B N 1
ATOM 1893 C CA . LYS B 1 119 ? -12.943 -16.105 -31.585 1.00 9.95 228 LYS B CA 1
ATOM 1894 C C . LYS B 1 119 ? -14.208 -15.299 -31.462 1.00 9.84 228 LYS B C 1
ATOM 1895 O O . LYS B 1 119 ? -14.470 -14.418 -32.282 1.00 9.50 228 LYS B O 1
ATOM 1901 N N . TYR B 1 120 ? -15.011 -15.571 -30.441 1.00 7.10 229 TYR B N 1
ATOM 1902 C CA . TYR B 1 120 ? -16.121 -14.660 -30.177 1.00 6.27 229 TYR B CA 1
ATOM 1903 C C . TYR B 1 120 ? -15.514 -13.371 -29.613 1.00 5.97 229 TYR B C 1
ATOM 1904 O O . TYR B 1 120 ? -14.291 -13.253 -29.483 1.00 8.94 229 TYR B O 1
ATOM 1913 N N . PHE B 1 121 ? -16.359 -12.399 -29.283 1.00 6.95 230 PHE B N 1
ATOM 1914 C CA . PHE B 1 121 ? -15.861 -11.152 -28.702 1.00 6.60 230 PHE B CA 1
ATOM 1915 C C . PHE B 1 121 ? -16.885 -10.552 -27.754 1.00 10.42 230 PHE B C 1
ATOM 1916 O O . PHE B 1 121 ? -18.050 -10.927 -27.777 1.00 8.95 230 PHE B O 1
ATOM 1924 N N . ILE B 1 122 ? -16.442 -9.643 -26.889 1.00 6.97 231 ILE B N 1
ATOM 1925 C CA . ILE B 1 122 ? -17.367 -8.958 -26.005 1.00 12.48 231 ILE B CA 1
ATOM 1926 C C . ILE B 1 122 ? -17.153 -7.463 -26.198 1.00 10.07 231 ILE B C 1
ATOM 1927 O O . ILE B 1 122 ? -15.998 -7.010 -26.213 1.00 10.70 231 ILE B O 1
ATOM 1932 N N . CYS B 1 123 ? -18.244 -6.716 -26.358 1.00 9.71 232 CYS B N 1
ATOM 1933 C CA . CYS B 1 123 ? -18.161 -5.265 -26.492 1.00 10.18 232 CYS B CA 1
ATOM 1934 C C . CYS B 1 123 ? -18.647 -4.622 -25.210 1.00 12.16 232 CYS B C 1
ATOM 1935 O O . CYS B 1 123 ? -19.400 -5.228 -24.433 1.00 13.74 232 CYS B O 1
ATOM 1938 N N . GLU B 1 124 ? -18.232 -3.374 -25.004 1.00 11.69 233 GLU B N 1
ATOM 1939 C CA . GLU B 1 124 ? -18.610 -2.620 -23.828 1.00 11.23 233 GLU B CA 1
ATOM 1940 C C . GLU B 1 124 ? -18.820 -1.157 -24.208 1.00 11.88 233 GLU B C 1
ATOM 1941 O O . GLU B 1 124 ? -18.029 -0.590 -24.976 1.00 15.47 233 GLU B O 1
ATOM 1947 N N . LYS B 1 125 ? -19.875 -0.545 -23.674 1.00 15.64 234 LYS B N 1
ATOM 1948 C CA . LYS B 1 125 ? -20.042 0.908 -23.784 1.00 20.14 234 LYS B CA 1
ATOM 1949 C C . LYS B 1 125 ? -20.670 1.479 -22.523 1.00 25.17 234 LYS B C 1
ATOM 1950 O O . LYS B 1 125 ? -21.256 0.730 -21.726 1.00 19.04 234 LYS B O 1
ATOM 1956 N N . TYR B 1 126 ? -20.560 2.799 -22.349 1.00 21.70 235 TYR B N 1
ATOM 1957 C CA . TYR B 1 126 ? -21.157 3.461 -21.196 1.00 25.55 235 TYR B CA 1
ATOM 1958 C C . TYR B 1 126 ? -22.677 3.333 -21.283 1.00 24.91 235 TYR B C 1
ATOM 1959 O O . TYR B 1 126 ? -23.272 3.551 -22.344 1.00 20.81 235 TYR B O 1
ATOM 1968 N N . ALA B 1 127 ? -23.315 2.982 -20.172 1.00 24.52 236 ALA B N 1
ATOM 1969 C CA . ALA B 1 127 ? -24.770 3.013 -20.129 1.00 26.85 236 ALA B CA 1
ATOM 1970 C C . ALA B 1 127 ? -25.226 4.469 -20.178 1.00 30.31 236 ALA B C 1
ATOM 1971 O O . ALA B 1 127 ? -24.502 5.366 -19.740 1.00 30.80 236 ALA B O 1
ATOM 1973 N N . LEU B 1 128 ? -26.418 4.697 -20.714 1.00 33.77 237 LEU B N 1
ATOM 1974 C CA . LEU B 1 128 ? -26.984 6.040 -20.766 1.00 48.58 237 LEU B CA 1
ATOM 1975 C C . LEU B 1 128 ? -27.529 6.442 -19.400 1.00 56.42 237 LEU B C 1
ATOM 1976 O O . LEU B 1 128 ? -28.690 6.831 -19.279 1.00 63.73 237 LEU B O 1
#

Nearest PDB structures (foldseek):
  3vpp-assembly1_A  TM=1.008E+00  e=3.819E-24  Homo sapiens
  3vpp-assembly2_B  TM=9.986E-01  e=6.589E-23  Homo sapiens
  6e7d-assembly2_T  TM=9.082E-01  e=7.771E-11  Mus musculus
  6m5m-assembly1_A  TM=8.764E-01  e=3.957E-09  Saxidomus purpurata
  6a7s-assembly1_B  TM=8.596E-01  e=6.092E-08  Saxidomus purpurata